Protein AF-A0A815VMD5-F1 (afdb_monomer_lite)

Structure (mmCIF, N/CA/C/O backbone):
data_AF-A0A815VMD5-F1
#
_entry.id   AF-A0A815VMD5-F1
#
loop_
_atom_site.group_PDB
_atom_site.id
_atom_site.type_symbol
_atom_site.label_atom_id
_atom_site.label_alt_id
_atom_site.label_comp_id
_atom_site.label_asym_id
_atom_site.label_entity_id
_atom_site.label_seq_id
_atom_site.pdbx_PDB_ins_code
_atom_site.Cartn_x
_atom_site.Cartn_y
_atom_site.Cartn_z
_atom_site.occupancy
_atom_site.B_iso_or_equiv
_atom_site.auth_seq_id
_atom_site.auth_comp_id
_atom_site.auth_asym_id
_atom_site.auth_atom_id
_atom_site.pdbx_PDB_model_num
ATOM 1 N N . GLY A 1 1 ? 16.493 -7.650 -22.944 1.00 81.31 1 GLY A N 1
ATOM 2 C CA . GLY A 1 1 ? 15.153 -8.276 -23.071 1.00 81.31 1 GLY A CA 1
ATOM 3 C C . GLY A 1 1 ? 14.066 -7.261 -23.419 1.00 81.31 1 GLY A C 1
ATOM 4 O O . GLY A 1 1 ? 14.377 -6.075 -23.511 1.00 81.31 1 GLY A O 1
ATOM 5 N N . LYS A 1 2 ? 12.819 -7.726 -23.622 1.00 88.50 2 LYS A N 1
ATOM 6 C CA . LYS A 1 2 ? 11.635 -6.900 -23.974 1.00 88.50 2 LYS A CA 1
ATOM 7 C C . LYS A 1 2 ? 11.012 -6.146 -22.786 1.00 88.50 2 LYS A C 1
ATOM 9 O O . LYS A 1 2 ? 10.235 -5.228 -23.004 1.00 88.50 2 LYS A O 1
ATOM 14 N N . TYR A 1 3 ? 11.341 -6.541 -21.558 1.00 89.94 3 TYR A N 1
ATOM 15 C CA . TYR A 1 3 ? 10.771 -5.972 -20.338 1.00 89.94 3 TYR A CA 1
ATOM 16 C C . TYR A 1 3 ? 11.668 -4.896 -19.724 1.00 89.94 3 TYR A C 1
ATOM 18 O O . TYR A 1 3 ? 12.888 -4.896 -19.924 1.00 89.94 3 TYR A O 1
ATOM 26 N N . VAL A 1 4 ? 11.031 -4.010 -18.962 1.00 90.81 4 VAL A N 1
ATOM 27 C CA . VAL A 1 4 ? 11.651 -3.046 -18.052 1.00 90.81 4 VAL A CA 1
ATOM 28 C C . VAL A 1 4 ? 11.299 -3.486 -16.635 1.00 90.81 4 VAL A C 1
ATOM 30 O O . VAL A 1 4 ? 10.155 -3.865 -16.386 1.00 90.81 4 VAL A O 1
ATOM 33 N N . VAL A 1 5 ? 12.277 -3.480 -15.732 1.00 91.25 5 VAL A N 1
ATOM 34 C CA . VAL A 1 5 ? 12.096 -3.897 -14.337 1.00 91.25 5 VAL A CA 1
ATOM 35 C C . VAL A 1 5 ? 12.569 -2.766 -13.437 1.00 91.25 5 VAL A C 1
ATOM 37 O O . VAL A 1 5 ? 13.716 -2.336 -13.536 1.00 91.25 5 VAL A O 1
ATOM 40 N N . CYS A 1 6 ? 11.684 -2.297 -12.563 1.00 90.44 6 CYS A N 1
ATOM 41 C CA . CYS A 1 6 ? 12.012 -1.372 -11.485 1.00 90.44 6 CYS A CA 1
ATOM 42 C C . CYS A 1 6 ? 11.939 -2.146 -10.170 1.00 90.44 6 CYS A C 1
ATOM 44 O O . CYS A 1 6 ? 10.927 -2.788 -9.900 1.00 90.44 6 CYS A O 1
ATOM 46 N N . PHE A 1 7 ? 13.005 -2.116 -9.373 1.00 90.44 7 PHE A N 1
ATOM 47 C CA . PHE A 1 7 ? 13.088 -2.868 -8.123 1.00 90.44 7 PHE A CA 1
ATOM 48 C C . PHE A 1 7 ? 13.885 -2.094 -7.072 1.00 90.44 7 PHE A C 1
ATOM 50 O O . PHE A 1 7 ? 14.756 -1.294 -7.417 1.00 90.44 7 PHE A O 1
ATOM 57 N N . ASP A 1 8 ? 13.577 -2.351 -5.802 1.00 87.81 8 ASP A N 1
ATOM 58 C CA . ASP A 1 8 ? 14.364 -1.915 -4.650 1.00 87.81 8 ASP A CA 1
ATOM 59 C C . ASP A 1 8 ? 15.102 -3.130 -4.067 1.00 87.81 8 ASP A C 1
ATOM 61 O O . ASP A 1 8 ? 14.460 -3.999 -3.471 1.00 87.81 8 ASP A O 1
ATOM 65 N N . PRO A 1 9 ? 16.425 -3.256 -4.271 1.00 77.62 9 PRO A N 1
ATOM 66 C CA . PRO A 1 9 ? 17.173 -4.408 -3.783 1.00 77.62 9 PRO A CA 1
ATOM 67 C C . PRO A 1 9 ? 17.652 -4.294 -2.329 1.00 77.62 9 PRO A C 1
ATOM 69 O O . PRO A 1 9 ? 18.329 -5.223 -1.901 1.00 77.62 9 PRO A O 1
ATOM 72 N N . LEU A 1 10 ? 17.304 -3.228 -1.584 1.00 64.56 10 LEU A N 1
ATOM 73 C CA . LEU A 1 10 ? 17.974 -2.744 -0.354 1.00 64.56 10 LEU A CA 1
ATOM 74 C C . LEU A 1 10 ? 19.208 -1.857 -0.641 1.00 64.56 10 LEU A C 1
ATOM 76 O O . LEU A 1 10 ? 20.304 -2.163 -0.194 1.00 64.56 10 LEU A O 1
ATOM 80 N N . ASP A 1 11 ? 19.005 -0.733 -1.343 1.00 44.41 11 ASP A N 1
ATOM 81 C CA . ASP A 1 11 ? 20.016 0.265 -1.769 1.00 44.41 11 ASP A CA 1
ATOM 82 C C . ASP A 1 11 ? 20.841 -0.118 -3.016 1.00 44.41 11 ASP A C 1
ATOM 84 O O . ASP A 1 11 ? 21.976 -0.574 -2.920 1.00 44.41 11 ASP A O 1
ATOM 88 N N . ASN A 1 12 ? 20.263 0.096 -4.209 1.00 38.72 12 ASN A N 1
ATOM 89 C CA . ASN A 1 12 ? 20.889 0.629 -5.443 1.00 38.72 12 ASN A CA 1
ATOM 90 C C . ASN A 1 12 ? 20.016 0.316 -6.672 1.00 38.72 12 ASN A C 1
ATOM 92 O O . ASN A 1 12 ? 19.478 -0.776 -6.805 1.00 38.72 12 ASN A O 1
ATOM 96 N N . PHE A 1 13 ? 19.888 1.264 -7.602 1.00 51.72 13 PHE A N 1
ATOM 97 C CA . PHE A 1 13 ? 19.095 1.099 -8.826 1.00 51.72 13 PHE A CA 1
ATOM 98 C C . PHE A 1 13 ? 20.009 0.825 -10.026 1.00 51.72 13 PHE A C 1
ATOM 100 O O . PHE A 1 13 ? 21.019 1.508 -10.195 1.00 51.72 13 PHE A O 1
ATOM 107 N N . TYR A 1 14 ? 19.653 -0.145 -10.873 1.00 51.62 14 TYR A N 1
ATOM 108 C CA . TYR A 1 14 ? 20.366 -0.428 -12.123 1.00 51.62 14 TYR A CA 1
ATOM 109 C C . TYR A 1 14 ? 19.507 -0.039 -13.330 1.00 51.62 14 TYR A C 1
ATOM 111 O O . TYR A 1 14 ? 18.360 -0.468 -13.448 1.00 51.62 14 TYR A O 1
ATOM 119 N N . ILE A 1 15 ? 20.069 0.773 -14.229 1.00 60.22 15 ILE A N 1
ATOM 120 C CA . ILE A 1 15 ? 19.407 1.258 -15.446 1.00 60.22 15 ILE A CA 1
ATOM 121 C C . ILE A 1 15 ? 20.107 0.661 -16.658 1.00 60.22 15 ILE A C 1
ATOM 123 O O . ILE A 1 15 ? 21.214 1.066 -16.991 1.00 60.22 15 ILE A O 1
ATOM 127 N N . ASP A 1 16 ? 19.428 -0.255 -17.345 1.00 63.16 16 ASP A N 1
ATOM 128 C CA . ASP A 1 16 ? 19.878 -0.838 -18.624 1.00 63.16 16 ASP A CA 1
ATOM 129 C C . ASP A 1 16 ? 18.942 -0.463 -19.791 1.00 63.16 16 ASP A C 1
ATOM 131 O O . ASP A 1 16 ? 18.882 -1.111 -20.836 1.00 63.16 16 ASP A O 1
ATOM 135 N N . LYS A 1 17 ? 18.098 0.557 -19.593 1.00 75.25 17 LYS A N 1
ATOM 136 C CA . LYS A 1 17 ? 17.065 0.965 -20.552 1.00 75.25 17 LYS A CA 1
ATOM 137 C C . LYS A 1 17 ? 17.014 2.485 -20.691 1.00 75.25 17 LYS A C 1
ATOM 139 O O . LYS A 1 17 ? 17.285 3.177 -19.711 1.00 75.25 17 LYS A O 1
ATOM 144 N N . PRO A 1 18 ? 16.639 3.010 -21.876 1.00 80.25 18 PRO A N 1
ATOM 145 C CA . PRO A 1 18 ? 16.370 4.434 -22.039 1.00 80.25 18 PRO A CA 1
ATOM 146 C C . PRO A 1 18 ? 15.363 4.918 -20.998 1.00 80.25 18 PRO A C 1
ATOM 148 O O . PRO A 1 18 ? 14.410 4.204 -20.680 1.00 80.25 18 PRO A O 1
ATOM 151 N N . ILE A 1 19 ? 15.565 6.129 -20.486 1.00 81.62 19 ILE A N 1
ATOM 152 C CA . ILE A 1 19 ? 14.781 6.657 -19.367 1.00 81.62 19 ILE A CA 1
ATOM 153 C C . ILE A 1 19 ? 13.281 6.718 -19.681 1.00 81.62 19 ILE A C 1
ATOM 155 O O . ILE A 1 19 ? 12.469 6.330 -18.847 1.00 81.62 19 ILE A O 1
ATOM 159 N N . ASP A 1 20 ? 12.913 7.052 -20.918 1.00 83.38 20 ASP A N 1
ATOM 160 C CA . ASP A 1 20 ? 11.515 7.112 -21.364 1.00 83.38 20 ASP A CA 1
ATOM 161 C C . ASP A 1 20 ? 10.823 5.742 -21.328 1.00 83.38 20 ASP A C 1
ATOM 163 O O . ASP A 1 20 ? 9.613 5.649 -21.148 1.00 83.38 20 ASP A O 1
ATOM 167 N N . CYS A 1 21 ? 11.585 4.647 -21.443 1.00 86.06 21 CYS A N 1
ATOM 168 C CA . CYS A 1 21 ? 11.041 3.299 -21.281 1.00 86.06 21 CYS A CA 1
ATOM 169 C C . CYS A 1 21 ? 10.737 2.970 -19.810 1.00 86.06 21 CYS A C 1
ATOM 171 O O . CYS A 1 21 ? 9.973 2.044 -19.548 1.00 86.06 21 CYS A O 1
ATOM 173 N N . ILE A 1 22 ? 11.346 3.683 -18.861 1.00 89.69 22 ILE A N 1
ATOM 174 C CA . ILE A 1 22 ? 11.218 3.470 -17.412 1.00 89.69 22 ILE A CA 1
ATOM 175 C C . ILE A 1 22 ? 10.112 4.347 -16.826 1.00 89.69 22 ILE A C 1
ATOM 177 O O . ILE A 1 22 ? 9.374 3.903 -15.950 1.00 89.69 22 ILE A O 1
ATOM 181 N N . LEU A 1 23 ? 9.988 5.584 -17.310 1.00 93.88 23 LEU A N 1
ATOM 182 C CA . LEU A 1 23 ? 9.006 6.561 -16.844 1.00 93.88 23 LEU A CA 1
ATOM 183 C C . LEU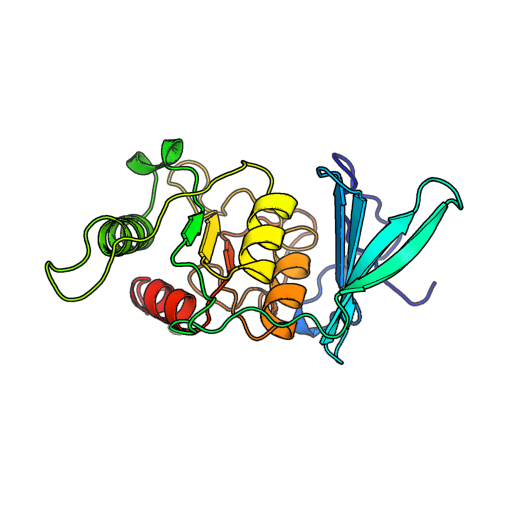 A 1 23 ? 7.611 6.246 -17.403 1.00 93.88 23 LEU A C 1
ATOM 185 O O . LEU A 1 23 ? 7.089 6.956 -18.255 1.00 93.88 23 LEU A O 1
ATOM 189 N N . GLN A 1 24 ? 7.002 5.165 -16.923 1.00 94.94 24 GLN A N 1
ATOM 190 C CA . GLN A 1 24 ? 5.639 4.764 -17.271 1.00 94.94 24 GLN A CA 1
ATOM 191 C C . GLN A 1 24 ? 4.742 4.790 -16.035 1.00 94.94 24 GLN A C 1
ATOM 193 O O . GLN A 1 24 ? 5.190 4.483 -14.928 1.00 94.94 24 GLN A O 1
ATOM 198 N N . SER A 1 25 ? 3.468 5.139 -16.225 1.00 96.81 25 SER A N 1
ATOM 199 C CA . SER A 1 25 ? 2.465 5.006 -15.169 1.00 96.81 25 SER A CA 1
ATOM 200 C C . SER A 1 25 ? 2.290 3.539 -14.749 1.00 96.81 25 SER A C 1
ATOM 202 O O . SER A 1 25 ? 2.547 2.600 -15.513 1.00 96.81 25 SER A O 1
ATOM 204 N N . GLY A 1 26 ? 1.820 3.331 -13.519 1.00 96.25 26 GLY A N 1
ATOM 205 C CA . GLY A 1 26 ? 1.545 1.998 -12.981 1.00 96.25 26 GLY A CA 1
ATOM 206 C C . GLY A 1 26 ? 0.451 1.235 -13.738 1.00 96.25 26 GLY A C 1
ATOM 207 O O . GLY A 1 26 ? 0.408 0.009 -13.660 1.00 96.25 26 GLY A O 1
ATOM 208 N N . GLU A 1 27 ? -0.388 1.919 -14.522 1.00 96.31 27 GLU A N 1
ATOM 209 C CA . GLU A 1 27 ? -1.390 1.299 -15.405 1.00 96.31 27 GLU A CA 1
ATOM 210 C C . GLU A 1 27 ? -0.760 0.397 -16.481 1.00 96.31 27 GLU A C 1
ATOM 212 O O . GLU A 1 27 ? -1.396 -0.549 -16.952 1.00 96.31 27 GLU A O 1
ATOM 217 N N . HIS A 1 28 ? 0.504 0.637 -16.842 1.00 95.81 28 HIS A N 1
ATOM 218 C CA . HIS A 1 28 ? 1.228 -0.159 -17.834 1.00 95.81 28 HIS A CA 1
ATOM 219 C C . HIS A 1 28 ? 1.921 -1.403 -17.251 1.00 95.81 28 HIS A C 1
ATOM 221 O O . HIS A 1 28 ? 2.472 -2.211 -18.011 1.00 95.81 28 HIS A O 1
ATOM 227 N N . LEU A 1 29 ? 1.873 -1.611 -15.927 1.00 95.38 29 LEU A N 1
ATOM 228 C CA . LEU A 1 29 ? 2.469 -2.785 -15.292 1.00 95.38 29 LEU A CA 1
ATOM 229 C C . LEU A 1 29 ? 1.833 -4.092 -15.780 1.00 95.38 29 LEU A C 1
ATOM 231 O O . LEU A 1 29 ? 0.612 -4.282 -15.800 1.00 95.38 29 LEU A O 1
ATOM 235 N N . ARG A 1 30 ? 2.706 -5.043 -16.125 1.00 96.38 30 ARG A N 1
ATOM 236 C CA . ARG A 1 30 ? 2.327 -6.416 -16.497 1.00 96.38 30 ARG A CA 1
ATOM 237 C C . ARG A 1 30 ? 2.405 -7.386 -15.325 1.00 96.38 30 ARG A C 1
ATOM 239 O O . ARG A 1 30 ? 1.622 -8.327 -15.267 1.00 96.38 30 ARG A O 1
ATOM 246 N N . CYS A 1 31 ? 3.344 -7.145 -14.419 1.00 96.88 31 CYS A N 1
ATOM 247 C CA . CYS A 1 31 ? 3.570 -7.926 -13.217 1.00 96.88 31 CYS A CA 1
ATOM 248 C C . CYS A 1 31 ? 4.159 -7.007 -12.146 1.00 96.88 31 CYS A C 1
ATOM 250 O O . CYS A 1 31 ? 4.957 -6.125 -12.463 1.00 96.88 31 CYS A O 1
ATOM 252 N N . SER A 1 32 ? 3.788 -7.240 -10.894 1.00 97.56 32 SER A N 1
ATOM 253 C CA . SER A 1 32 ? 4.388 -6.624 -9.713 1.00 97.56 32 SER A CA 1
ATOM 254 C C . SER A 1 32 ? 4.599 -7.691 -8.649 1.00 97.56 32 SER A C 1
ATOM 256 O O . SER A 1 32 ? 3.910 -8.710 -8.650 1.00 97.56 32 SER A O 1
ATOM 258 N N . GLY A 1 33 ? 5.537 -7.475 -7.739 1.00 96.69 33 GLY A N 1
ATOM 259 C CA . GLY A 1 33 ? 5.746 -8.391 -6.635 1.00 96.69 33 GLY A CA 1
ATOM 260 C C . GLY A 1 33 ? 6.671 -7.847 -5.568 1.00 96.69 33 GLY A C 1
ATOM 261 O O . GLY A 1 33 ? 7.347 -6.839 -5.762 1.00 96.69 33 GLY A O 1
ATOM 262 N N . TYR A 1 34 ? 6.703 -8.547 -4.442 1.00 96.62 34 TYR A N 1
ATOM 263 C CA . TYR A 1 34 ? 7.677 -8.324 -3.383 1.00 96.62 34 TYR A CA 1
ATOM 264 C C . TYR A 1 34 ? 8.065 -9.647 -2.734 1.00 96.62 34 TYR A C 1
ATOM 266 O O . TYR A 1 34 ? 7.260 -10.575 -2.655 1.00 96.62 34 TYR A O 1
ATOM 274 N N . ALA A 1 35 ? 9.291 -9.701 -2.222 1.00 95.94 35 ALA A N 1
ATOM 275 C CA . ALA A 1 35 ? 9.703 -10.716 -1.268 1.00 95.94 35 ALA A CA 1
ATOM 276 C C . ALA A 1 35 ? 9.675 -10.113 0.142 1.00 95.94 35 ALA A C 1
ATOM 278 O O . ALA A 1 35 ? 10.186 -9.015 0.361 1.00 95.94 35 ALA A O 1
ATOM 279 N N . VAL A 1 36 ? 9.077 -10.817 1.099 1.00 93.19 36 VAL A N 1
ATOM 280 C CA . VAL A 1 36 ? 9.105 -10.459 2.519 1.00 93.19 36 VAL A CA 1
ATOM 281 C C . VAL A 1 36 ? 9.922 -11.497 3.278 1.00 93.19 36 VAL A C 1
ATOM 283 O O . VAL A 1 36 ? 9.621 -12.687 3.245 1.00 93.19 36 VAL A O 1
ATOM 286 N N . TYR A 1 37 ? 10.969 -11.040 3.963 1.00 92.38 37 TYR A N 1
ATOM 287 C CA . TYR A 1 37 ? 11.851 -11.869 4.788 1.00 92.38 37 TYR A CA 1
ATOM 288 C C . TYR A 1 37 ? 11.420 -11.765 6.256 1.00 92.38 37 TYR A C 1
ATOM 290 O O . TYR A 1 37 ? 12.049 -11.078 7.058 1.00 92.38 37 TYR A O 1
ATOM 298 N N . GLY A 1 38 ? 10.267 -12.360 6.570 1.00 90.06 38 GLY A N 1
ATOM 299 C CA . GLY A 1 38 ? 9.692 -12.368 7.916 1.00 90.06 38 GLY A CA 1
ATOM 300 C C . GLY A 1 38 ? 10.060 -13.628 8.699 1.00 90.06 38 GLY A C 1
ATOM 301 O O . GLY A 1 38 ? 11.142 -14.185 8.543 1.00 90.06 38 GLY A O 1
ATOM 302 N N . SER A 1 39 ? 9.120 -14.119 9.513 1.00 90.94 39 SER A N 1
ATOM 303 C CA . SER A 1 39 ? 9.231 -15.442 10.151 1.00 90.94 39 SER A CA 1
ATOM 304 C C . SER A 1 39 ? 9.338 -16.583 9.133 1.00 90.94 39 SER A C 1
ATOM 306 O O . SER A 1 39 ? 9.937 -17.613 9.425 1.00 90.94 39 SER A O 1
ATOM 308 N N . ALA A 1 40 ? 8.778 -16.380 7.940 1.00 93.50 40 ALA A N 1
ATOM 309 C CA . ALA A 1 40 ? 9.026 -17.161 6.741 1.00 93.50 40 ALA A CA 1
ATOM 310 C C . ALA A 1 40 ? 9.336 -16.206 5.579 1.00 93.50 40 ALA A C 1
ATOM 312 O O . ALA A 1 40 ? 8.864 -15.063 5.563 1.00 93.50 40 ALA A O 1
ATOM 313 N N . CYS A 1 41 ? 10.117 -16.673 4.604 1.00 96.06 41 CYS A N 1
ATOM 314 C CA . CYS A 1 41 ? 10.317 -15.938 3.362 1.00 96.06 41 CYS A CA 1
ATOM 315 C C . CYS A 1 41 ? 9.126 -16.196 2.436 1.00 96.06 41 CYS A C 1
ATOM 317 O O . CYS A 1 41 ? 8.829 -17.347 2.111 1.00 96.06 41 CYS A O 1
ATOM 319 N N . MET A 1 42 ? 8.438 -15.132 2.026 1.00 96.94 42 MET A N 1
ATOM 320 C CA . MET A 1 42 ? 7.343 -15.221 1.065 1.00 96.94 42 MET A CA 1
ATOM 321 C C . MET A 1 42 ? 7.599 -14.331 -0.140 1.00 96.94 42 MET A C 1
ATOM 323 O O . MET A 1 42 ? 8.060 -13.204 0.010 1.00 96.94 42 MET A O 1
ATOM 327 N N . LEU A 1 43 ? 7.240 -14.825 -1.318 1.00 97.94 43 LEU A N 1
ATOM 328 C CA . LEU A 1 43 ? 7.164 -14.076 -2.562 1.00 97.94 43 LEU A CA 1
ATOM 329 C C . LEU A 1 43 ? 5.688 -13.851 -2.890 1.00 97.94 43 LEU A C 1
ATOM 331 O O . LEU A 1 43 ? 4.928 -14.807 -3.000 1.00 97.94 43 LEU A O 1
ATOM 335 N N . VAL A 1 44 ? 5.277 -12.599 -3.059 1.00 98.12 44 VAL A N 1
ATOM 336 C CA . VAL A 1 44 ? 3.943 -12.248 -3.560 1.00 98.12 44 VAL A CA 1
ATOM 337 C C . VAL A 1 44 ? 4.091 -11.709 -4.971 1.00 98.12 44 VAL A C 1
ATOM 339 O O . VAL A 1 44 ? 4.903 -10.815 -5.202 1.00 98.12 44 VAL A O 1
ATOM 342 N N . LEU A 1 45 ? 3.308 -12.244 -5.906 1.00 98.06 45 LEU A N 1
ATOM 343 C CA . LEU A 1 45 ? 3.270 -11.822 -7.304 1.00 98.06 45 LEU A CA 1
ATOM 344 C C . LEU A 1 45 ? 1.839 -11.473 -7.694 1.00 98.06 45 LEU A C 1
ATOM 346 O O . LEU A 1 45 ? 0.921 -12.238 -7.416 1.00 98.06 45 LEU A O 1
ATOM 350 N N . ALA A 1 46 ? 1.659 -10.350 -8.379 1.00 98.12 46 ALA A N 1
ATOM 351 C CA . ALA A 1 46 ? 0.388 -9.939 -8.951 1.00 98.12 46 ALA A CA 1
ATOM 352 C C . ALA A 1 46 ? 0.531 -9.643 -10.442 1.00 98.12 46 ALA A C 1
ATOM 354 O O . ALA A 1 46 ? 1.469 -8.969 -10.873 1.00 98.12 46 ALA A O 1
ATOM 355 N N . THR A 1 47 ? -0.440 -10.105 -11.219 1.00 97.56 47 THR A N 1
ATOM 356 C CA . THR A 1 47 ? -0.588 -9.799 -12.645 1.00 97.56 47 THR A CA 1
ATOM 357 C C . THR A 1 47 ? -1.962 -9.179 -12.890 1.00 97.56 47 THR A C 1
ATOM 359 O O . THR A 1 47 ? -2.676 -8.801 -11.957 1.00 97.56 47 THR A O 1
ATOM 362 N N . GLN A 1 48 ? -2.369 -9.069 -14.156 1.00 92.94 48 GLN A N 1
ATOM 363 C CA . GLN A 1 48 ? -3.716 -8.611 -14.478 1.00 92.94 48 GLN A CA 1
ATOM 364 C C . GLN A 1 48 ? -4.813 -9.545 -13.946 1.00 92.94 48 GLN A C 1
ATOM 366 O O . GLN A 1 48 ? -5.900 -9.041 -13.669 1.00 92.94 48 GLN A O 1
ATOM 371 N N . GLU A 1 49 ? -4.505 -10.834 -13.765 1.00 93.62 49 GLU A N 1
ATOM 372 C CA . GLU A 1 49 ? -5.435 -11.899 -13.359 1.00 93.62 49 GLU A CA 1
ATOM 373 C C . GLU A 1 49 ? -5.613 -12.024 -11.837 1.00 93.62 49 GLU A C 1
ATOM 375 O O . GLU A 1 49 ? -6.508 -12.731 -11.388 1.00 93.62 49 GLU A O 1
ATOM 380 N N . GLY A 1 50 ? -4.792 -11.335 -11.037 1.00 94.06 50 GLY A N 1
ATOM 381 C CA . GLY A 1 50 ? -4.851 -11.386 -9.575 1.00 94.06 50 GLY A CA 1
ATOM 382 C C . GLY A 1 50 ? -3.485 -11.597 -8.927 1.00 94.06 50 GLY A C 1
ATOM 383 O O . GLY A 1 50 ? -2.449 -11.532 -9.596 1.00 94.06 50 GLY A O 1
ATOM 384 N N . GLY A 1 51 ? -3.492 -11.809 -7.609 1.00 96.38 51 GLY A N 1
ATOM 385 C CA . GLY A 1 51 ? -2.299 -11.991 -6.780 1.00 96.38 51 GLY A CA 1
ATOM 386 C C . GLY A 1 51 ? -2.163 -13.405 -6.216 1.00 96.38 51 GLY A C 1
ATOM 387 O O . GLY A 1 51 ? -3.155 -14.039 -5.876 1.00 96.38 51 GLY A O 1
ATOM 388 N N . ASN A 1 52 ? -0.932 -13.894 -6.081 1.00 98.19 52 ASN A N 1
ATOM 389 C CA . ASN A 1 52 ? -0.612 -15.172 -5.447 1.00 98.19 52 ASN A CA 1
ATOM 390 C C . ASN A 1 52 ? 0.592 -15.023 -4.513 1.00 98.19 52 ASN A C 1
ATOM 392 O O . ASN A 1 52 ? 1.532 -14.282 -4.812 1.00 98.19 52 ASN A O 1
ATOM 396 N N . GLY A 1 53 ? 0.561 -15.753 -3.401 1.00 97.88 53 GLY A N 1
ATOM 397 C CA . GLY A 1 53 ? 1.628 -15.816 -2.412 1.00 97.88 53 GLY A CA 1
ATOM 398 C C . GLY A 1 53 ? 2.281 -17.191 -2.391 1.00 97.88 53 GLY A C 1
ATOM 399 O O . GLY A 1 53 ? 1.607 -18.224 -2.352 1.00 97.88 53 GLY A O 1
ATOM 400 N N . PHE A 1 54 ? 3.606 -17.186 -2.392 1.00 98.44 54 PHE A N 1
ATOM 401 C CA . PHE A 1 54 ? 4.439 -18.372 -2.378 1.00 98.44 54 PHE A CA 1
ATOM 402 C C . PHE A 1 54 ? 5.358 -18.321 -1.164 1.00 98.44 54 PHE A C 1
ATOM 404 O O . PHE A 1 54 ? 5.973 -17.289 -0.904 1.00 98.44 54 PHE A O 1
ATOM 411 N N . THR A 1 55 ? 5.487 -19.417 -0.430 1.00 98.19 55 THR A N 1
ATOM 412 C CA . THR A 1 55 ? 6.408 -19.521 0.708 1.00 98.19 55 THR A CA 1
ATOM 413 C C . THR A 1 55 ? 7.636 -20.312 0.286 1.00 98.19 55 THR A C 1
ATOM 415 O O . THR A 1 55 ? 7.506 -21.362 -0.338 1.00 98.19 55 THR A O 1
ATOM 418 N N . LEU A 1 56 ? 8.825 -19.808 0.612 1.00 98.31 56 LEU A N 1
ATOM 419 C CA . LEU A 1 56 ? 10.075 -20.520 0.372 1.00 98.31 56 LEU A CA 1
ATOM 420 C C . LEU A 1 56 ? 10.158 -21.742 1.291 1.00 98.31 56 LEU A C 1
ATOM 422 O O . LEU A 1 56 ? 10.148 -21.591 2.515 1.00 98.31 56 LEU A O 1
ATOM 426 N N . ASP A 1 57 ? 10.303 -22.925 0.703 1.00 97.69 57 ASP A N 1
ATOM 427 C CA . ASP A 1 57 ? 10.784 -24.109 1.403 1.00 97.69 57 ASP A CA 1
ATOM 428 C C . ASP A 1 57 ? 12.322 -24.136 1.317 1.00 97.69 57 ASP A C 1
ATOM 430 O O . ASP A 1 57 ? 12.883 -24.399 0.245 1.00 97.69 57 ASP A O 1
ATOM 434 N N . PRO A 1 58 ? 13.041 -23.856 2.420 1.00 95.69 58 PRO A N 1
ATOM 435 C CA . PRO A 1 58 ? 14.497 -23.786 2.399 1.00 95.69 58 PRO A CA 1
ATOM 436 C C . PRO A 1 58 ? 15.163 -25.158 2.233 1.00 95.69 58 PRO A C 1
ATOM 438 O O . PRO A 1 58 ? 16.351 -25.205 1.930 1.00 95.69 58 PRO A O 1
ATOM 441 N N . SER A 1 59 ? 14.439 -26.266 2.437 1.00 97.19 59 SER A N 1
ATOM 442 C CA . SER A 1 59 ? 15.002 -27.615 2.310 1.00 97.19 59 SER A CA 1
ATOM 443 C C . SER A 1 59 ? 15.243 -28.016 0.853 1.00 97.19 59 SER A C 1
ATOM 445 O O . SER A 1 59 ? 16.182 -28.759 0.571 1.00 97.19 59 SER A O 1
ATOM 447 N N . ILE A 1 60 ? 14.431 -27.483 -0.064 1.00 97.00 60 ILE A N 1
ATOM 448 C CA . ILE A 1 60 ? 14.517 -27.737 -1.510 1.00 97.00 60 ILE A CA 1
ATOM 449 C C . ILE A 1 60 ? 14.870 -26.482 -2.319 1.00 97.00 60 ILE A C 1
ATOM 451 O O . ILE A 1 60 ? 15.249 -26.593 -3.480 1.00 97.00 60 ILE A O 1
ATOM 455 N N . GLY A 1 61 ? 14.794 -25.293 -1.710 1.00 96.31 61 GLY A N 1
ATOM 456 C CA . GLY A 1 61 ? 15.124 -24.024 -2.362 1.00 96.31 61 GLY A CA 1
ATOM 457 C C . GLY A 1 61 ? 14.044 -23.524 -3.324 1.00 96.31 61 GLY A C 1
ATOM 458 O O . GLY A 1 61 ? 14.359 -22.777 -4.248 1.00 96.31 61 GLY A O 1
ATOM 459 N N . GLU A 1 62 ? 12.784 -23.918 -3.118 1.00 97.81 62 GLU A N 1
ATOM 460 C CA . GLU A 1 62 ? 11.670 -23.591 -4.013 1.00 97.81 62 GLU A CA 1
ATOM 461 C C . GLU A 1 62 ? 10.584 -22.759 -3.324 1.00 97.81 62 GLU A C 1
ATOM 463 O O . GLU A 1 62 ? 10.272 -22.939 -2.147 1.00 97.81 62 GLU A O 1
ATOM 468 N N . PHE A 1 63 ? 9.974 -21.848 -4.084 1.00 98.25 63 PHE A N 1
ATOM 469 C CA . PHE A 1 63 ? 8.790 -21.106 -3.662 1.00 98.25 63 PHE A CA 1
ATOM 470 C C . PHE A 1 63 ? 7.528 -21.917 -3.973 1.00 98.25 63 PHE A C 1
ATOM 472 O O . PHE A 1 63 ? 7.140 -22.065 -5.131 1.00 98.25 63 PHE A O 1
ATOM 479 N N . ILE A 1 64 ? 6.866 -22.408 -2.928 1.00 98.25 64 ILE A N 1
ATOM 480 C CA . ILE A 1 64 ? 5.650 -23.220 -3.023 1.00 98.25 64 ILE A CA 1
ATOM 481 C C . ILE A 1 64 ? 4.423 -22.320 -2.936 1.00 98.25 64 ILE A C 1
ATOM 483 O O . ILE A 1 64 ? 4.354 -21.457 -2.063 1.00 98.25 64 ILE A O 1
ATOM 487 N N . LEU A 1 65 ? 3.438 -22.519 -3.815 1.00 98.12 65 LEU A N 1
ATOM 488 C CA . LEU A 1 65 ? 2.167 -21.793 -3.768 1.00 98.12 65 LEU A CA 1
ATOM 489 C C . LEU A 1 65 ? 1.415 -22.136 -2.474 1.00 98.12 65 LEU A C 1
ATOM 491 O O . LEU A 1 65 ? 0.915 -23.248 -2.320 1.00 98.12 65 LEU A O 1
ATOM 495 N N . THR A 1 66 ? 1.319 -21.174 -1.559 1.00 97.50 66 THR A N 1
ATOM 496 C CA . THR A 1 66 ? 0.678 -21.348 -0.243 1.00 97.50 66 THR A CA 1
ATOM 497 C C . THR A 1 66 ? -0.542 -20.453 -0.053 1.00 97.50 66 THR A C 1
ATOM 499 O O . THR A 1 66 ? -1.406 -20.768 0.762 1.00 97.50 66 THR A O 1
ATOM 502 N N . ALA A 1 67 ? -0.650 -19.368 -0.824 1.00 96.25 67 ALA A N 1
ATOM 503 C CA . ALA A 1 67 ? -1.778 -18.444 -0.804 1.00 96.25 67 ALA A CA 1
ATOM 504 C C . ALA A 1 67 ? -2.265 -18.165 -2.240 1.00 96.25 67 ALA A C 1
ATOM 506 O O . ALA A 1 67 ? -1.855 -17.169 -2.845 1.00 96.25 67 ALA A O 1
ATOM 507 N N . PRO A 1 68 ? -3.096 -19.047 -2.824 1.00 97.19 68 PRO A N 1
ATOM 508 C CA . PRO A 1 68 ? -3.667 -18.825 -4.149 1.00 97.19 68 PRO A CA 1
ATOM 509 C C . PRO A 1 68 ? -4.742 -17.732 -4.125 1.00 97.19 68 PRO A C 1
ATOM 511 O O . PRO A 1 68 ? -5.500 -17.646 -3.161 1.00 97.19 68 PRO A O 1
ATOM 514 N N . ASN A 1 69 ? -4.844 -16.953 -5.208 1.00 96.25 69 ASN A N 1
ATOM 515 C CA . ASN A 1 69 ? -5.891 -15.942 -5.426 1.00 96.25 69 ASN A CA 1
ATOM 516 C C . ASN A 1 69 ? -6.077 -15.005 -4.222 1.00 96.25 69 ASN A C 1
ATOM 518 O O . ASN A 1 69 ? -7.162 -14.891 -3.655 1.00 96.25 69 ASN A O 1
ATOM 522 N N . MET A 1 70 ? -4.985 -14.375 -3.796 1.00 96.50 70 MET A N 1
ATOM 523 C CA . MET A 1 70 ? -4.984 -13.467 -2.658 1.00 96.50 70 MET A CA 1
ATOM 524 C C . MET A 1 70 ? -5.937 -12.295 -2.898 1.00 96.50 70 MET A C 1
ATOM 526 O O . MET A 1 70 ? -5.716 -11.474 -3.790 1.00 96.50 70 MET A O 1
ATOM 530 N N . GLU A 1 71 ? -6.945 -12.185 -2.039 1.00 96.19 71 GLU A N 1
ATOM 531 C CA . GLU A 1 71 ? -7.841 -11.038 -1.950 1.00 96.19 71 GLU A CA 1
ATOM 532 C C . GLU A 1 71 ? -7.675 -10.368 -0.590 1.00 96.19 71 GLU A C 1
ATOM 534 O O . GLU A 1 71 ? -7.533 -11.029 0.443 1.00 96.19 71 GLU A O 1
ATOM 539 N N . MET A 1 72 ? -7.702 -9.040 -0.588 1.00 96.12 72 MET A N 1
ATOM 540 C CA . MET A 1 72 ? -7.715 -8.277 0.645 1.00 96.12 72 MET A CA 1
ATOM 541 C C . MET A 1 72 ? -9.123 -8.348 1.253 1.00 96.12 72 MET A C 1
ATOM 543 O O . MET A 1 72 ? -10.103 -8.197 0.517 1.00 96.12 72 MET A O 1
ATOM 547 N N . PRO A 1 73 ? -9.262 -8.521 2.582 1.00 96.44 73 PRO A N 1
ATOM 548 C CA . PRO A 1 73 ? -10.560 -8.398 3.240 1.00 96.44 73 PRO A CA 1
ATOM 549 C C . PRO A 1 73 ? -11.245 -7.071 2.888 1.00 96.44 73 PRO A C 1
ATOM 551 O O . PRO A 1 73 ? -10.570 -6.053 2.711 1.00 96.44 73 PRO A O 1
ATOM 554 N N . LYS A 1 74 ? -12.580 -7.048 2.814 1.00 95.31 74 LYS A N 1
ATOM 555 C CA . LYS A 1 74 ? -13.334 -5.809 2.576 1.00 95.31 74 LYS A CA 1
ATOM 556 C C . LYS A 1 74 ? -13.676 -5.136 3.894 1.00 95.31 74 LYS A C 1
ATOM 558 O O . LYS A 1 74 ? -13.828 -5.788 4.929 1.00 95.31 74 LYS A O 1
ATOM 563 N N . PHE A 1 75 ? -13.798 -3.811 3.878 1.00 93.31 75 PHE A N 1
ATOM 564 C CA . PHE A 1 75 ? -14.118 -3.076 5.093 1.00 93.31 75 PHE A CA 1
ATOM 565 C C . PHE A 1 75 ? -15.474 -3.525 5.659 1.00 93.31 75 PHE A C 1
ATOM 567 O O . PHE A 1 75 ? -16.497 -3.458 4.985 1.00 93.31 75 PHE A O 1
ATOM 574 N N . GLY A 1 76 ? -15.478 -3.968 6.919 1.00 89.25 76 GLY A N 1
ATOM 575 C CA . GLY A 1 76 ? -16.679 -4.462 7.598 1.00 89.25 76 GLY A CA 1
ATOM 576 C C . GLY A 1 76 ? -16.883 -5.978 7.534 1.00 89.25 76 GLY A C 1
ATOM 577 O O . GLY A 1 76 ? -17.749 -6.480 8.253 1.00 89.25 76 GLY A O 1
ATOM 578 N N . ASP A 1 77 ? -16.074 -6.717 6.767 1.00 92.50 77 ASP A N 1
ATOM 579 C CA . ASP A 1 77 ? -16.101 -8.181 6.803 1.00 92.50 77 ASP A CA 1
ATOM 580 C C . ASP A 1 77 ? -15.757 -8.705 8.205 1.00 92.50 77 ASP A C 1
ATOM 582 O O . ASP A 1 77 ? -14.981 -8.110 8.955 1.00 92.50 77 ASP A O 1
ATOM 586 N N . LYS A 1 78 ? -16.278 -9.886 8.554 1.00 89.94 78 LYS A N 1
ATOM 587 C CA . LYS A 1 78 ? -16.055 -10.508 9.873 1.00 89.94 78 LYS A CA 1
ATOM 588 C C . LYS A 1 78 ? -14.568 -10.679 10.221 1.00 89.94 78 LYS A C 1
ATOM 590 O O . LYS A 1 78 ? -14.205 -10.605 11.392 1.00 89.94 78 LYS A O 1
ATOM 595 N N . ASN A 1 79 ? -13.730 -10.909 9.210 1.00 88.38 79 ASN A N 1
ATOM 596 C CA . ASN A 1 79 ? -12.295 -11.153 9.365 1.00 88.38 79 ASN A CA 1
ATOM 597 C C . ASN A 1 79 ? -11.439 -9.906 9.062 1.00 88.38 79 ASN A C 1
ATOM 599 O O . ASN A 1 79 ? -10.217 -9.966 9.186 1.00 88.38 79 ASN A O 1
ATOM 603 N N . ALA A 1 80 ? -12.063 -8.790 8.672 1.00 95.19 80 ALA A N 1
ATOM 604 C CA . ALA A 1 80 ? -11.383 -7.546 8.340 1.00 95.19 80 ALA A CA 1
ATOM 605 C C . ALA A 1 80 ? -10.940 -6.813 9.611 1.00 95.19 80 ALA A C 1
ATOM 607 O O . ALA A 1 80 ? -11.748 -6.442 10.468 1.00 95.19 80 ALA A O 1
ATOM 608 N N . GLN A 1 81 ? -9.635 -6.581 9.743 1.00 96.75 81 GLN A N 1
ATOM 609 C CA . GLN A 1 81 ? -9.082 -5.861 10.880 1.00 96.75 81 GLN A CA 1
ATOM 610 C C . GLN A 1 81 ? -9.172 -4.349 10.671 1.00 96.75 81 GLN A C 1
ATOM 612 O O . GLN A 1 81 ? -8.884 -3.811 9.601 1.00 96.75 81 GLN A O 1
ATOM 617 N N . LYS A 1 82 ? -9.537 -3.631 11.731 1.00 95.88 82 LYS A N 1
ATOM 618 C CA . LYS A 1 82 ? -9.514 -2.166 11.768 1.00 95.88 82 LYS A CA 1
ATOM 619 C C . LYS A 1 82 ? -8.127 -1.700 12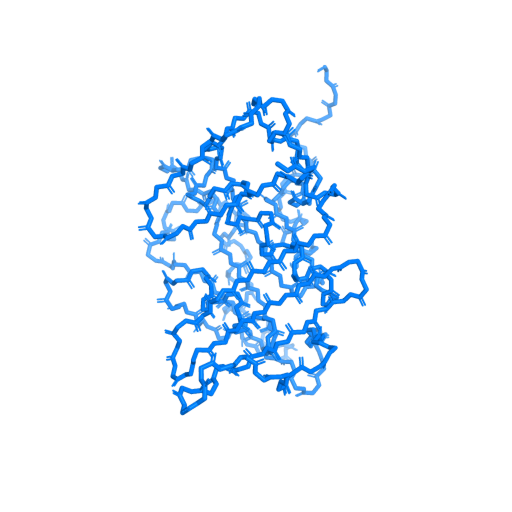.204 1.00 95.88 82 LYS A C 1
ATOM 621 O O . LYS A 1 82 ? -7.893 -1.478 13.390 1.00 95.88 82 LYS A O 1
ATOM 626 N N . ILE A 1 83 ? -7.195 -1.618 11.255 1.00 97.94 83 ILE A N 1
ATOM 627 C CA . ILE A 1 83 ? -5.807 -1.194 11.488 1.00 97.94 83 ILE A CA 1
ATOM 628 C C . ILE A 1 83 ? -5.496 0.040 10.649 1.00 97.94 83 ILE A C 1
ATOM 630 O O . ILE A 1 83 ? -5.815 0.073 9.461 1.00 97.94 83 ILE A O 1
ATOM 634 N N . TYR A 1 84 ? -4.824 1.021 11.248 1.00 97.94 84 TYR A N 1
ATOM 635 C CA . TYR A 1 84 ? -4.068 2.019 10.496 1.00 97.94 84 TYR A CA 1
ATOM 636 C C . TYR A 1 84 ? -2.572 1.858 10.782 1.00 97.94 84 TYR A C 1
ATOM 638 O O . TYR A 1 84 ? -2.170 1.443 11.868 1.00 97.94 84 TYR A O 1
ATOM 646 N N . SER A 1 85 ? -1.747 2.158 9.787 1.00 98.69 85 SER A N 1
ATOM 647 C CA . SER A 1 85 ? -0.298 1.999 9.846 1.00 98.69 85 SER A CA 1
ATOM 648 C C . SER A 1 85 ? 0.376 3.271 9.382 1.00 98.69 85 SER A C 1
ATOM 650 O O . SER A 1 85 ? 0.404 3.555 8.187 1.00 98.69 85 SER A O 1
ATOM 652 N N . ILE A 1 86 ? 0.912 4.031 10.333 1.00 98.56 86 ILE A N 1
ATOM 653 C CA . ILE A 1 86 ? 1.598 5.300 10.090 1.00 98.56 86 ILE A CA 1
ATOM 654 C C . ILE A 1 86 ? 2.626 5.562 11.193 1.00 98.56 86 ILE A C 1
ATOM 656 O O . ILE A 1 86 ? 2.426 5.190 12.351 1.00 98.56 86 ILE A O 1
ATOM 660 N N . ASN A 1 87 ? 3.717 6.247 10.852 1.00 98.12 87 ASN A N 1
ATOM 661 C CA . ASN A 1 87 ? 4.689 6.704 11.838 1.00 98.12 87 ASN A CA 1
ATOM 662 C C . ASN A 1 87 ? 4.193 7.965 12.565 1.00 98.12 87 ASN A C 1
ATOM 664 O O . ASN A 1 87 ? 4.406 9.083 12.088 1.00 98.12 87 ASN A O 1
ATOM 668 N N . GLU A 1 88 ? 3.585 7.794 13.740 1.00 97.75 88 GLU A N 1
ATOM 669 C CA . GLU A 1 88 ? 3.096 8.907 14.573 1.00 97.75 88 GLU A CA 1
ATOM 670 C C . GLU A 1 88 ? 4.204 9.826 15.113 1.00 97.75 88 GLU A C 1
ATOM 672 O O . GLU A 1 88 ? 3.928 10.953 15.517 1.00 97.75 88 GLU A O 1
ATOM 677 N N . GLY A 1 89 ? 5.479 9.428 15.025 1.00 97.56 89 GLY A N 1
ATOM 678 C CA . GLY A 1 89 ? 6.608 10.316 15.316 1.00 97.56 89 GLY A CA 1
ATOM 679 C C . GLY A 1 89 ? 6.662 11.554 14.409 1.00 97.56 89 GLY A C 1
ATOM 680 O O . GLY A 1 89 ? 7.266 12.563 14.774 1.00 97.56 89 GLY A O 1
ATOM 681 N N . TYR A 1 90 ? 5.990 11.516 13.252 1.00 97.56 90 TYR A N 1
ATOM 682 C CA . TYR A 1 90 ? 5.848 12.663 12.354 1.00 97.56 90 TYR A CA 1
ATOM 683 C C . TYR A 1 90 ? 4.577 13.493 12.580 1.00 97.56 90 TYR A C 1
ATOM 685 O O . TYR A 1 90 ? 4.356 14.433 11.818 1.00 97.56 90 TYR A O 1
ATOM 693 N N . ALA A 1 91 ? 3.782 13.225 13.625 1.00 97.50 91 ALA A N 1
ATOM 694 C CA . ALA A 1 91 ? 2.474 13.856 13.835 1.00 97.50 91 ALA A CA 1
ATOM 695 C C . ALA A 1 91 ? 2.490 15.391 13.754 1.00 97.50 91 ALA A C 1
ATOM 697 O O . ALA A 1 91 ? 1.663 15.993 13.074 1.00 97.50 91 ALA A O 1
ATOM 698 N N . LYS A 1 92 ? 3.495 16.046 14.355 1.00 97.38 92 LYS A N 1
ATOM 699 C CA . LYS A 1 92 ? 3.652 17.518 14.305 1.00 97.38 92 LYS A CA 1
ATOM 700 C C . LYS A 1 92 ? 3.864 18.093 12.892 1.00 97.38 92 LYS A C 1
ATOM 702 O O . LYS A 1 92 ? 3.713 19.302 12.679 1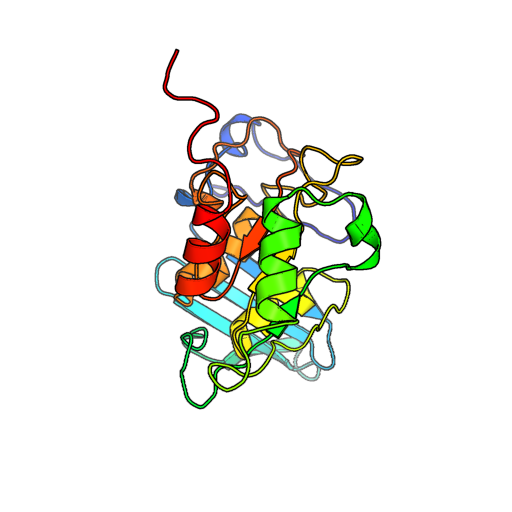.00 97.38 92 LYS A O 1
ATOM 707 N N . TYR A 1 93 ? 4.257 17.253 11.940 1.00 97.00 93 TYR A N 1
ATOM 708 C CA . TYR A 1 93 ? 4.615 17.639 10.577 1.00 97.00 93 TYR A CA 1
ATOM 709 C C . TYR A 1 93 ? 3.599 17.217 9.528 1.00 97.00 93 TYR A C 1
ATOM 711 O O . TYR A 1 93 ? 3.799 17.551 8.359 1.00 97.00 93 TYR A O 1
ATOM 719 N N . TRP A 1 94 ? 2.560 16.484 9.908 1.00 96.81 94 TRP A N 1
ATOM 720 C CA . TRP A 1 94 ? 1.513 16.102 8.979 1.00 96.81 94 TRP A CA 1
ATOM 721 C C . TRP A 1 94 ? 0.729 17.314 8.484 1.00 96.81 94 TRP A C 1
ATOM 723 O O . TRP A 1 94 ? 0.700 18.385 9.104 1.00 96.81 94 TRP A O 1
ATOM 733 N N . ASP A 1 95 ? 0.103 17.127 7.328 1.00 94.06 95 ASP A N 1
ATOM 734 C CA . ASP A 1 95 ? -0.936 18.025 6.862 1.00 94.06 95 ASP A CA 1
ATOM 735 C C . ASP A 1 95 ? -2.227 17.844 7.681 1.00 94.06 95 ASP A C 1
ATOM 737 O O . ASP A 1 95 ? -2.368 16.955 8.533 1.00 94.06 95 ASP A O 1
ATOM 741 N N . LYS A 1 96 ? -3.175 18.749 7.438 1.00 94.56 96 LYS A N 1
ATOM 742 C CA . LYS A 1 96 ? -4.461 18.755 8.131 1.00 94.56 96 LYS A CA 1
ATOM 743 C C . LYS A 1 96 ? -5.267 17.486 7.830 1.00 94.56 96 LYS A C 1
ATOM 745 O O . LYS A 1 96 ? -5.773 16.881 8.766 1.00 94.56 96 LYS A O 1
ATOM 750 N N . ALA A 1 97 ? -5.319 17.065 6.565 1.00 94.25 97 ALA A N 1
ATOM 751 C CA . ALA A 1 97 ? -6.089 15.901 6.128 1.00 94.25 97 ALA A CA 1
ATOM 752 C C . ALA A 1 97 ? -5.617 14.610 6.817 1.00 94.25 97 ALA A C 1
ATOM 754 O O . ALA A 1 97 ? -6.413 13.898 7.413 1.00 94.25 97 ALA A O 1
ATOM 755 N N . THR A 1 98 ? -4.310 14.347 6.840 1.00 95.94 98 THR A N 1
ATOM 756 C CA . THR A 1 98 ? -3.728 13.202 7.556 1.00 95.94 98 THR A CA 1
ATOM 757 C C . THR A 1 98 ? -4.051 13.266 9.047 1.00 95.94 98 THR A C 1
ATOM 759 O O . THR A 1 98 ? -4.438 12.261 9.641 1.00 95.94 98 THR A O 1
ATOM 762 N N . THR A 1 99 ? -3.900 14.445 9.659 1.00 96.62 99 THR A N 1
ATOM 763 C CA . THR A 1 99 ? -4.153 14.634 11.095 1.00 96.62 99 THR A CA 1
ATOM 764 C C . THR A 1 99 ? -5.613 14.343 11.443 1.00 96.62 99 THR A C 1
ATOM 766 O O . THR A 1 99 ? -5.887 13.604 12.387 1.00 96.62 99 THR A O 1
ATOM 769 N N . GLU A 1 100 ? -6.554 14.881 10.665 1.00 95.38 100 GLU A N 1
ATOM 770 C CA . GLU A 1 100 ? -7.993 14.668 10.848 1.00 95.38 100 GLU A CA 1
ATOM 771 C C . GLU A 1 100 ? -8.389 13.214 10.579 1.00 95.38 100 GLU A C 1
ATOM 773 O O . GLU A 1 100 ? -9.166 12.635 11.345 1.00 95.38 100 GLU A O 1
ATOM 778 N N . TYR A 1 101 ? -7.807 12.588 9.553 1.00 95.94 101 TYR A N 1
ATOM 779 C CA . TYR A 1 101 ? -8.030 11.182 9.251 1.00 95.94 101 TYR A CA 1
ATOM 780 C C . TYR A 1 101 ? -7.610 10.303 10.425 1.00 95.94 101 TYR A C 1
ATOM 782 O O . TYR A 1 101 ? -8.445 9.575 10.960 1.00 95.94 101 TYR A O 1
ATOM 790 N N . VAL A 1 102 ? -6.353 10.403 10.871 1.00 96.69 102 VAL A N 1
ATOM 791 C CA . VAL A 1 102 ? -5.830 9.604 11.991 1.00 96.69 102 VAL A CA 1
ATOM 792 C C . VAL A 1 102 ? -6.661 9.850 13.248 1.00 96.69 102 VAL A C 1
ATOM 794 O O . VAL A 1 102 ? -7.107 8.891 13.875 1.00 96.69 102 VAL A O 1
ATOM 797 N N . HIS A 1 103 ? -6.980 11.110 13.561 1.00 95.62 103 HIS A N 1
ATOM 798 C CA . HIS A 1 103 ? -7.835 11.443 14.700 1.00 95.62 103 HIS A CA 1
ATOM 799 C C . HIS A 1 103 ? -9.200 10.742 14.624 1.00 95.62 103 HIS A C 1
ATOM 801 O O . HIS A 1 103 ? -9.646 10.168 15.615 1.00 95.62 103 HIS A O 1
ATOM 807 N N . SER A 1 104 ? -9.845 10.720 13.451 1.00 94.06 104 SER A N 1
ATOM 808 C CA . SER A 1 104 ? -11.136 10.039 13.263 1.00 94.06 104 SER A CA 1
ATOM 809 C C . SER A 1 104 ? -11.072 8.521 13.481 1.00 94.06 104 SER A C 1
ATOM 811 O O . SER A 1 104 ? -12.078 7.908 13.838 1.00 94.06 104 SER A O 1
ATOM 813 N N . LYS A 1 105 ? -9.900 7.901 13.280 1.00 95.12 105 LYS A N 1
ATOM 814 C CA . LYS A 1 105 ? -9.684 6.461 13.499 1.00 95.12 105 LYS A CA 1
ATOM 815 C C . LYS A 1 105 ? -9.327 6.135 14.941 1.00 95.12 105 LYS A C 1
ATOM 817 O O . LYS A 1 105 ? -9.719 5.073 15.427 1.00 95.12 105 LYS A O 1
ATOM 822 N N . THR A 1 106 ? -8.626 7.035 15.622 1.00 94.62 106 THR A N 1
ATOM 823 C CA . THR A 1 106 ? -8.224 6.874 17.026 1.00 94.62 106 THR A CA 1
ATOM 824 C C . THR A 1 106 ? -9.353 7.229 17.991 1.00 94.62 106 THR A C 1
ATOM 826 O O . THR A 1 106 ? -9.537 6.551 19.000 1.00 94.62 106 THR A O 1
ATOM 829 N N . PHE A 1 107 ? -10.149 8.246 17.659 1.00 94.25 107 PHE A N 1
ATOM 830 C CA . PHE A 1 107 ? -11.249 8.756 18.478 1.00 94.25 107 PHE A CA 1
ATOM 831 C C . PHE A 1 107 ? -12.569 8.748 17.692 1.00 94.25 107 PHE A C 1
ATOM 833 O O . PHE A 1 107 ? -13.123 9.814 17.409 1.00 94.25 107 PHE A O 1
ATOM 840 N N . PRO A 1 108 ? -13.083 7.567 17.296 1.00 91.44 108 PRO A N 1
ATOM 841 C CA . PRO A 1 108 ? -14.383 7.493 16.646 1.00 91.44 108 PRO A CA 1
ATOM 842 C C . PRO A 1 108 ? -15.498 7.932 17.602 1.00 91.44 108 PRO A C 1
ATOM 844 O O . PRO A 1 108 ? -15.354 7.889 18.827 1.00 91.44 108 PRO A O 1
ATOM 847 N N . GLU A 1 109 ? -16.644 8.312 17.038 1.00 87.50 109 GLU A N 1
ATOM 848 C CA . GLU A 1 109 ? -17.819 8.670 17.830 1.00 87.50 109 GLU A CA 1
ATOM 849 C C . GLU A 1 109 ? -18.243 7.521 18.759 1.00 87.50 109 GLU A C 1
ATOM 851 O O . GLU A 1 109 ? -18.402 6.366 18.341 1.00 87.50 109 GLU A O 1
ATOM 856 N N . VAL A 1 110 ? -18.449 7.859 20.036 1.00 80.25 110 VAL A N 1
ATOM 857 C CA . VAL A 1 110 ? -18.789 6.901 21.092 1.00 80.25 110 VAL A CA 1
ATOM 858 C C . VAL A 1 110 ? -20.047 6.120 20.709 1.00 80.25 110 VAL A C 1
ATOM 860 O O . VAL A 1 110 ? -21.086 6.694 20.396 1.00 80.25 110 VAL A O 1
ATOM 863 N N . GLY A 1 111 ? -19.947 4.790 20.745 1.00 77.50 111 GLY A N 1
ATOM 864 C CA . GLY A 1 111 ? -21.062 3.884 20.463 1.00 77.50 111 GLY A CA 1
ATOM 865 C C . GLY A 1 111 ? -21.334 3.616 18.979 1.00 77.50 111 GLY A C 1
ATOM 866 O O . GLY A 1 111 ? -22.136 2.733 18.689 1.00 77.50 111 GLY A O 1
ATOM 867 N N . LYS A 1 112 ? -20.659 4.304 18.044 1.00 80.06 112 LYS A N 1
ATOM 868 C CA . LYS A 1 112 ? -20.810 4.042 16.601 1.00 80.06 112 LYS A CA 1
ATOM 869 C C . LYS A 1 112 ? -19.785 3.052 16.072 1.00 80.06 112 LYS A C 1
ATOM 871 O O . LYS A 1 112 ? -20.143 2.105 15.378 1.00 80.06 112 LYS A O 1
ATOM 876 N N . GLU A 1 113 ? -18.513 3.245 16.410 1.00 83.69 113 GLU A N 1
ATOM 877 C CA . GLU A 1 113 ? -17.430 2.410 15.896 1.00 83.69 113 GLU A CA 1
ATOM 878 C C . GLU A 1 113 ? -16.339 2.158 16.937 1.00 83.69 113 GLU A C 1
ATOM 880 O O . GLU A 1 113 ? -16.076 2.978 17.813 1.00 83.69 113 GLU A O 1
ATOM 885 N N . LYS A 1 114 ? -15.673 1.003 16.825 1.00 89.94 114 LYS A N 1
ATOM 886 C CA . LYS A 1 114 ? -14.433 0.740 17.562 1.00 89.94 114 LYS A CA 1
ATOM 887 C C . LYS A 1 114 ? -13.263 1.492 16.913 1.00 89.94 114 LYS A C 1
ATOM 889 O O . LYS A 1 114 ? -13.209 1.516 15.678 1.00 89.94 114 LYS A O 1
ATOM 894 N N . PRO A 1 115 ? -12.327 2.036 17.712 1.00 94.31 115 PRO A N 1
ATOM 895 C CA . PRO A 1 115 ? -11.128 2.676 17.190 1.00 94.31 115 PRO A CA 1
ATOM 896 C C . PRO A 1 115 ? -10.294 1.669 16.401 1.00 94.31 115 PRO A C 1
ATOM 898 O O . PRO A 1 115 ? -10.316 0.464 16.673 1.00 94.31 115 PRO A O 1
ATOM 901 N N . PHE A 1 116 ? -9.552 2.169 15.423 1.00 96.62 116 PHE A N 1
ATOM 902 C CA . PHE A 1 116 ? -8.588 1.351 14.705 1.00 96.62 116 PHE A CA 1
ATOM 903 C C . PHE A 1 116 ? -7.328 1.200 15.559 1.00 96.62 116 PHE A C 1
ATOM 905 O O . PHE A 1 116 ? -6.885 2.140 16.218 1.00 96.62 116 PHE A O 1
ATOM 912 N N . ALA A 1 117 ? -6.722 0.019 15.527 1.00 97.00 117 ALA A N 1
ATOM 913 C CA . ALA A 1 117 ? -5.432 -0.198 16.160 1.00 97.00 117 ALA A CA 1
ATOM 914 C C . ALA A 1 117 ? -4.307 0.387 15.295 1.00 97.00 117 ALA A C 1
ATOM 916 O O . ALA A 1 117 ? -4.263 0.138 14.089 1.00 97.00 117 ALA A O 1
ATOM 917 N N . ASN A 1 118 ? -3.350 1.079 15.916 1.00 98.00 118 ASN A N 1
ATOM 918 C CA . ASN A 1 118 ? -2.099 1.410 15.242 1.00 98.00 118 ASN A CA 1
ATOM 919 C C . ASN A 1 118 ? -1.193 0.171 15.184 1.00 98.00 118 ASN A C 1
ATOM 921 O O . ASN A 1 118 ? -0.929 -0.476 16.208 1.00 98.00 118 ASN A O 1
ATOM 925 N N . ARG A 1 119 ? -0.705 -0.166 13.992 1.00 98.31 119 ARG A N 1
ATOM 926 C CA . ARG A 1 119 ? 0.390 -1.118 13.788 1.00 98.31 119 ARG A CA 1
ATOM 927 C C . ARG A 1 119 ? 1.349 -0.532 12.772 1.00 98.31 119 ARG A C 1
ATOM 929 O O . ARG A 1 119 ? 0.967 -0.366 11.624 1.00 98.31 119 ARG A O 1
ATOM 936 N N . TYR A 1 120 ? 2.584 -0.286 13.183 1.00 98.06 120 TYR A N 1
ATOM 937 C CA . TYR A 1 120 ? 3.623 0.245 12.311 1.00 98.06 120 TYR A CA 1
ATOM 938 C C . TYR A 1 120 ? 4.915 -0.538 12.539 1.00 98.06 120 TYR A C 1
ATOM 940 O O . TYR A 1 120 ? 5.546 -0.401 13.585 1.00 98.06 120 TYR A O 1
ATOM 948 N N . VAL A 1 121 ? 5.272 -1.402 11.586 1.00 96.50 121 VAL A N 1
ATOM 949 C CA . VAL A 1 121 ? 6.520 -2.183 11.627 1.00 96.50 121 VAL A CA 1
ATOM 950 C C . VAL A 1 121 ? 7.707 -1.296 11.256 1.00 96.50 121 VAL A C 1
ATOM 952 O O . VAL A 1 121 ? 8.802 -1.483 11.777 1.00 96.50 121 VAL A O 1
ATOM 955 N N . GLY A 1 122 ? 7.491 -0.314 10.376 1.00 93.69 122 GLY A N 1
ATOM 956 C CA . GLY A 1 122 ? 8.548 0.568 9.878 1.00 93.69 122 GLY A CA 1
ATOM 957 C C . GLY A 1 122 ? 9.239 0.050 8.620 1.00 93.69 122 GLY A C 1
ATOM 958 O O . GLY A 1 122 ? 10.185 0.675 8.148 1.00 93.69 122 GLY A O 1
ATOM 959 N N . LEU A 1 123 ? 8.737 -1.050 8.054 1.00 92.75 123 LEU A N 1
ATOM 960 C CA . LEU A 1 123 ? 9.157 -1.603 6.772 1.00 92.75 123 LEU A CA 1
ATOM 961 C C . LEU A 1 123 ? 7.931 -1.677 5.868 1.00 92.75 123 LEU A C 1
ATOM 963 O O . LEU A 1 123 ? 7.001 -2.432 6.160 1.00 92.75 123 LEU A O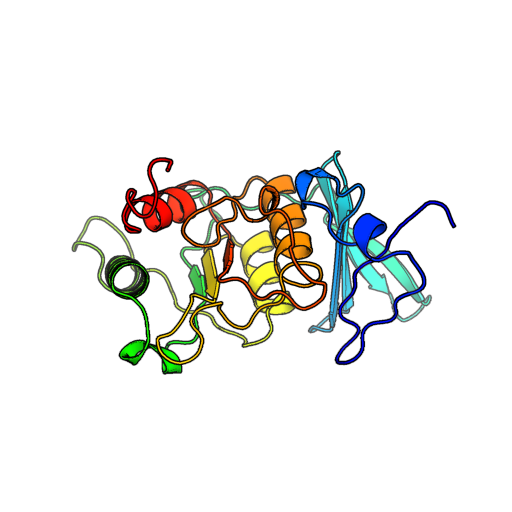 1
ATOM 967 N N . MET A 1 124 ? 7.944 -0.928 4.760 1.00 95.25 124 MET A N 1
ATOM 968 C CA . MET A 1 124 ? 6.791 -0.827 3.857 1.00 95.25 124 MET A CA 1
ATOM 969 C C . MET A 1 124 ? 6.289 -2.205 3.426 1.00 95.25 124 MET A C 1
ATOM 971 O O . MET A 1 124 ? 5.098 -2.473 3.528 1.00 95.25 124 MET A O 1
ATOM 975 N N . VAL A 1 125 ? 7.188 -3.113 3.036 1.00 95.81 125 VAL A N 1
ATOM 976 C CA . VAL A 1 125 ? 6.813 -4.475 2.632 1.00 95.81 125 VAL A CA 1
ATOM 977 C C . VAL A 1 125 ? 6.055 -5.235 3.728 1.00 95.81 125 VAL A C 1
ATOM 979 O O . VAL A 1 125 ? 5.051 -5.876 3.438 1.00 95.81 125 VAL A O 1
ATOM 982 N N . ALA A 1 126 ? 6.468 -5.127 4.994 1.00 96.06 126 ALA A N 1
ATOM 983 C CA . ALA A 1 126 ? 5.822 -5.833 6.099 1.00 96.06 126 ALA A CA 1
ATOM 984 C C . ALA A 1 126 ? 4.463 -5.210 6.455 1.00 96.06 126 ALA A C 1
ATOM 986 O O . ALA A 1 126 ? 3.485 -5.923 6.689 1.00 96.06 126 ALA A O 1
ATOM 987 N N . ASP A 1 127 ? 4.387 -3.878 6.470 1.00 98.00 127 ASP A N 1
ATOM 988 C CA . ASP A 1 127 ? 3.149 -3.158 6.756 1.00 98.00 127 ASP A CA 1
ATOM 989 C C . ASP A 1 127 ? 2.104 -3.337 5.639 1.00 98.00 127 ASP A C 1
ATOM 991 O O . ASP A 1 127 ? 0.924 -3.565 5.927 1.00 98.00 127 ASP A O 1
ATOM 995 N N . VAL A 1 128 ? 2.527 -3.312 4.371 1.00 97.94 128 VAL A N 1
ATOM 996 C CA . VAL A 1 128 ? 1.664 -3.581 3.212 1.00 97.94 128 VAL A CA 1
ATOM 997 C C . VAL A 1 128 ? 1.244 -5.047 3.175 1.00 97.94 128 VAL A C 1
ATOM 999 O O . VAL A 1 128 ? 0.064 -5.314 2.980 1.00 97.94 128 VAL A O 1
ATOM 1002 N N . HIS A 1 129 ? 2.149 -6.000 3.427 1.00 97.38 129 HIS A N 1
ATOM 1003 C CA . HIS A 1 129 ? 1.794 -7.423 3.475 1.00 97.38 129 HIS A CA 1
ATOM 1004 C C . HIS A 1 129 ? 0.728 -7.700 4.542 1.00 97.38 129 HIS A C 1
ATOM 1006 O O . HIS A 1 129 ? -0.273 -8.358 4.269 1.00 97.38 129 HIS A O 1
ATOM 1012 N N . ARG A 1 130 ? 0.871 -7.120 5.740 1.00 97.44 130 ARG A N 1
ATOM 1013 C CA . ARG A 1 130 ? -0.167 -7.197 6.778 1.00 97.44 130 ARG A CA 1
ATOM 1014 C C . ARG A 1 130 ? -1.487 -6.581 6.308 1.00 97.44 130 ARG A C 1
ATOM 1016 O O . ARG A 1 130 ? -2.539 -7.168 6.538 1.00 97.44 130 ARG A O 1
ATOM 1023 N N . THR A 1 131 ? -1.429 -5.409 5.675 1.00 98.12 131 THR A N 1
ATOM 1024 C CA . THR A 1 131 ? -2.615 -4.714 5.147 1.00 98.12 131 THR A CA 1
ATOM 1025 C C . THR A 1 131 ? -3.323 -5.562 4.090 1.00 98.12 131 THR A C 1
ATOM 1027 O O . THR A 1 131 ? -4.541 -5.659 4.110 1.00 98.12 131 THR A O 1
ATOM 1030 N N . LEU A 1 132 ? -2.573 -6.244 3.225 1.00 96.88 132 LEU A N 1
ATOM 1031 C CA . LEU A 1 132 ? -3.105 -7.164 2.225 1.00 96.88 132 LEU A CA 1
ATOM 1032 C C . LEU A 1 132 ? -3.790 -8.378 2.871 1.00 96.88 132 LEU A C 1
ATOM 1034 O O . LEU A 1 132 ? -4.888 -8.740 2.474 1.00 96.88 132 LEU A O 1
ATOM 1038 N N . MET A 1 133 ? -3.169 -8.985 3.885 1.00 95.56 133 MET A N 1
ATOM 1039 C CA . MET A 1 133 ? -3.674 -10.216 4.508 1.00 95.56 133 MET A CA 1
ATOM 1040 C C . MET A 1 133 ? -4.852 -9.996 5.457 1.00 95.56 133 MET A C 1
ATOM 1042 O O . MET A 1 133 ? -5.747 -10.832 5.549 1.00 95.56 133 MET A O 1
ATOM 1046 N N . TYR A 1 134 ? -4.831 -8.902 6.215 1.00 96.75 134 TYR A N 1
ATOM 1047 C CA . TYR A 1 134 ? -5.783 -8.666 7.305 1.00 96.75 134 TYR A CA 1
ATOM 1048 C C . TYR A 1 134 ? -6.689 -7.465 7.064 1.00 96.75 134 TYR A C 1
ATOM 1050 O O . TYR A 1 134 ? -7.607 -7.224 7.850 1.00 96.75 134 TYR A O 1
ATOM 1058 N N . GLY A 1 135 ? -6.438 -6.721 5.991 1.00 97.25 135 GLY A N 1
ATOM 1059 C CA . GLY A 1 135 ? -7.053 -5.434 5.745 1.00 97.25 135 GLY A CA 1
ATOM 1060 C C . GLY A 1 135 ? -6.503 -4.336 6.663 1.00 97.25 135 GLY A C 1
ATOM 1061 O O . GLY A 1 135 ? -5.667 -4.554 7.546 1.00 97.25 135 GLY A O 1
ATOM 1062 N N . GLY A 1 136 ? -6.961 -3.115 6.421 1.00 97.81 136 GLY A N 1
ATOM 1063 C CA . GLY A 1 136 ? -6.527 -1.906 7.109 1.00 97.81 136 GLY A CA 1
ATOM 1064 C C . GLY A 1 136 ? -6.130 -0.827 6.115 1.00 97.81 136 GLY A C 1
ATOM 1065 O O . GLY A 1 136 ? -6.496 -0.879 4.940 1.00 97.81 136 GLY A O 1
ATOM 1066 N N . VAL A 1 137 ? -5.375 0.154 6.601 1.00 98.31 137 VAL A N 1
ATOM 1067 C CA . VAL A 1 137 ? -4.804 1.225 5.783 1.00 98.31 137 VAL A CA 1
ATOM 1068 C C . VAL A 1 137 ? -3.344 1.447 6.157 1.00 98.31 137 VAL A C 1
ATOM 1070 O O . VAL A 1 137 ? -3.014 1.656 7.325 1.00 98.31 137 VAL A O 1
ATOM 1073 N N . PHE A 1 138 ? -2.472 1.444 5.157 1.00 98.62 138 PHE A N 1
ATOM 1074 C CA . PHE A 1 138 ? -1.092 1.902 5.248 1.00 98.62 138 PHE A CA 1
ATOM 1075 C C . PHE A 1 138 ? -0.978 3.336 4.745 1.00 98.62 138 PHE A C 1
ATOM 1077 O O . PHE A 1 138 ? -1.567 3.692 3.724 1.00 98.62 138 PHE A O 1
ATOM 1084 N N . MET A 1 139 ? -0.210 4.155 5.463 1.00 98.50 139 MET A N 1
ATOM 1085 C CA . MET A 1 139 ? -0.053 5.572 5.175 1.00 98.50 139 MET A CA 1
ATOM 1086 C C . MET A 1 139 ? 1.404 5.995 5.330 1.00 98.50 139 MET A C 1
ATOM 1088 O O . MET A 1 139 ? 2.032 5.792 6.371 1.00 98.50 139 MET A O 1
ATOM 1092 N N . TYR A 1 140 ? 1.906 6.666 4.303 1.00 98.12 140 TYR A N 1
ATOM 1093 C CA . TYR A 1 140 ? 3.166 7.386 4.311 1.00 98.12 140 TYR A CA 1
ATOM 1094 C C . TYR A 1 140 ? 2.943 8.762 3.658 1.00 98.12 140 TYR A C 1
ATOM 1096 O O . TYR A 1 140 ? 3.250 8.952 2.478 1.00 98.12 140 TYR A O 1
ATOM 1104 N N . PRO A 1 141 ? 2.338 9.713 4.392 1.00 97.50 141 PRO A N 1
ATOM 1105 C CA . PRO A 1 141 ? 1.955 11.013 3.852 1.00 97.50 141 PRO A CA 1
ATOM 1106 C C . PRO A 1 141 ? 3.177 11.890 3.543 1.00 97.50 141 PRO A C 1
ATOM 1108 O O . PRO A 1 141 ? 4.300 11.626 3.991 1.00 97.50 141 PRO A O 1
ATOM 1111 N N . ALA A 1 142 ? 2.938 12.991 2.829 1.00 96.50 142 ALA A N 1
ATOM 1112 C CA . ALA A 1 142 ? 3.852 14.125 2.847 1.00 96.50 142 ALA A CA 1
ATOM 1113 C C . ALA A 1 142 ? 3.998 14.663 4.278 1.00 96.50 142 ALA A C 1
ATOM 1115 O O . ALA A 1 142 ? 3.093 14.565 5.110 1.00 96.50 142 ALA A O 1
ATOM 1116 N N . THR A 1 143 ? 5.133 15.292 4.556 1.00 96.31 143 THR A N 1
ATOM 1117 C CA . THR A 1 143 ? 5.316 16.075 5.778 1.00 96.31 143 THR A CA 1
ATOM 1118 C C . THR A 1 143 ? 5.812 17.470 5.428 1.00 96.31 143 THR A C 1
ATOM 1120 O O . THR A 1 143 ? 6.330 17.706 4.337 1.00 96.31 143 THR A O 1
ATOM 1123 N N . LYS A 1 144 ? 5.715 18.413 6.370 1.00 93.69 144 LYS A N 1
ATOM 1124 C CA . LYS A 1 144 ? 6.294 19.761 6.210 1.00 93.69 144 LYS A CA 1
ATOM 1125 C C . LYS A 1 144 ? 7.787 19.732 5.843 1.00 93.69 144 LYS A C 1
ATOM 1127 O O . LYS A 1 144 ? 8.252 20.628 5.146 1.00 93.69 144 LYS A O 1
ATOM 1132 N N . GLU A 1 145 ? 8.513 18.708 6.293 1.00 93.62 145 GLU A N 1
ATOM 1133 C CA . GLU A 1 145 ? 9.945 18.503 6.024 1.00 93.62 145 GLU A CA 1
ATOM 1134 C C . GLU A 1 145 ? 10.210 17.678 4.750 1.00 93.62 145 GLU A C 1
ATOM 1136 O O . GLU A 1 145 ? 11.288 17.766 4.171 1.00 93.62 145 GLU A O 1
ATOM 1141 N N . ALA A 1 146 ? 9.237 16.887 4.294 1.00 94.44 146 ALA A N 1
ATOM 1142 C CA . ALA A 1 146 ? 9.317 16.053 3.097 1.00 94.44 146 ALA A CA 1
ATOM 1143 C C . ALA A 1 146 ? 8.022 16.199 2.284 1.00 94.44 146 ALA A C 1
ATOM 1145 O O . ALA A 1 146 ? 7.122 15.358 2.359 1.00 94.44 146 ALA A O 1
ATOM 1146 N N . LYS A 1 147 ? 7.926 17.304 1.534 1.00 93.94 147 LYS A N 1
ATOM 1147 C CA . LYS A 1 147 ? 6.700 17.716 0.828 1.00 93.94 147 LYS A CA 1
ATOM 1148 C C . LYS A 1 147 ? 6.260 16.727 -0.253 1.00 93.94 147 LYS A C 1
ATOM 1150 O O . LYS A 1 147 ? 5.066 16.531 -0.431 1.00 93.94 147 LYS A O 1
ATOM 1155 N N . ASP A 1 148 ? 7.213 16.047 -0.882 1.00 94.19 148 ASP A N 1
ATOM 1156 C CA . ASP A 1 148 ? 6.951 15.009 -1.889 1.00 94.19 148 ASP A CA 1
ATOM 1157 C C . ASP A 1 148 ? 6.862 13.598 -1.274 1.00 94.19 148 ASP A C 1
ATOM 1159 O O . ASP A 1 148 ? 6.884 12.592 -1.978 1.00 94.19 148 ASP A O 1
ATOM 1163 N N . GLY A 1 149 ? 6.800 13.491 0.058 1.00 95.44 149 GLY A N 1
ATOM 1164 C CA . GLY A 1 149 ? 6.894 12.218 0.769 1.00 95.44 149 GLY A CA 1
ATOM 1165 C C . GLY A 1 149 ? 8.315 11.639 0.780 1.00 95.44 149 GLY A C 1
ATOM 1166 O O . GLY A 1 149 ? 9.303 12.301 0.446 1.00 95.44 149 GLY A O 1
ATOM 1167 N N . LYS A 1 150 ? 8.438 10.385 1.232 1.00 95.25 150 LYS A N 1
ATOM 1168 C CA . LYS A 1 150 ? 9.732 9.674 1.321 1.00 95.25 150 LYS A CA 1
ATOM 1169 C C . LYS A 1 150 ? 9.822 8.433 0.435 1.00 95.25 150 LYS A C 1
ATOM 1171 O O . LYS A 1 150 ? 10.933 8.037 0.093 1.00 95.25 150 LYS A O 1
ATOM 1176 N N . ILE A 1 151 ? 8.680 7.863 0.067 1.00 96.00 151 ILE A N 1
ATOM 1177 C CA . ILE A 1 151 ? 8.575 6.622 -0.698 1.00 96.00 151 ILE A CA 1
ATOM 1178 C C . ILE A 1 151 ? 8.767 6.920 -2.183 1.00 96.00 151 ILE A C 1
ATOM 1180 O O . ILE A 1 151 ? 8.195 7.882 -2.698 1.00 96.00 151 ILE A O 1
ATOM 1184 N N . ARG A 1 152 ? 9.582 6.123 -2.876 1.00 96.25 152 ARG A N 1
ATOM 1185 C CA . ARG A 1 152 ? 9.838 6.271 -4.308 1.00 96.25 152 ARG A CA 1
ATOM 1186 C C . ARG A 1 152 ? 8.696 5.680 -5.114 1.00 96.25 152 ARG A C 1
ATOM 1188 O O . ARG A 1 152 ? 8.221 4.572 -4.881 1.00 96.25 152 ARG A O 1
ATOM 1195 N N . LEU A 1 153 ? 8.275 6.435 -6.114 1.00 97.00 153 LEU A N 1
ATOM 1196 C CA . LEU A 1 153 ? 7.098 6.138 -6.903 1.00 97.00 153 LEU A CA 1
ATOM 1197 C C . LEU A 1 153 ? 7.260 4.834 -7.694 1.00 97.00 153 LEU A C 1
ATOM 1199 O O . LEU A 1 153 ? 6.422 3.950 -7.567 1.00 97.00 153 LEU A O 1
ATOM 1203 N N . LEU A 1 154 ? 8.340 4.695 -8.469 1.00 95.81 154 LEU A N 1
ATOM 1204 C CA . LEU A 1 154 ? 8.494 3.615 -9.454 1.00 95.81 154 LEU A CA 1
ATOM 1205 C C . LEU A 1 154 ? 8.691 2.218 -8.862 1.00 95.81 154 LEU A C 1
ATOM 1207 O O . LEU A 1 154 ? 8.233 1.245 -9.452 1.00 95.81 154 LEU A O 1
ATOM 1211 N N . TYR A 1 155 ? 9.396 2.107 -7.739 1.00 94.56 155 TYR A N 1
ATOM 1212 C CA . TYR A 1 155 ? 9.836 0.815 -7.202 1.00 94.56 155 TYR A CA 1
ATOM 1213 C C . TYR A 1 155 ? 9.397 0.554 -5.756 1.00 94.56 155 TYR A C 1
ATOM 1215 O O . TYR A 1 155 ? 9.670 -0.522 -5.238 1.00 94.56 155 TYR A O 1
ATOM 1223 N N . GLU A 1 156 ? 8.657 1.478 -5.133 1.00 96.25 156 GLU A N 1
ATOM 1224 C CA . GLU A 1 156 ? 8.004 1.240 -3.838 1.00 96.25 156 GLU A CA 1
ATOM 1225 C C . GLU A 1 156 ? 6.484 1.480 -3.935 1.00 96.25 156 GLU A C 1
ATOM 1227 O O . GLU A 1 156 ? 5.699 0.546 -3.757 1.00 96.25 156 GLU A O 1
ATOM 1232 N N . SER A 1 157 ? 6.039 2.696 -4.286 1.00 97.44 157 SER A N 1
ATOM 1233 C CA . SER A 1 157 ? 4.604 3.034 -4.283 1.00 97.44 157 SER A CA 1
ATOM 1234 C C . SER A 1 157 ? 3.809 2.318 -5.374 1.00 97.44 157 SER A C 1
ATOM 1236 O O . SER A 1 157 ? 2.800 1.686 -5.062 1.00 97.44 157 SER A O 1
ATOM 1238 N N . ILE A 1 158 ? 4.228 2.409 -6.642 1.00 98.31 158 ILE A N 1
ATOM 1239 C CA . ILE A 1 158 ? 3.533 1.787 -7.781 1.00 98.31 158 ILE A CA 1
ATOM 1240 C C . ILE A 1 158 ? 3.449 0.259 -7.616 1.00 98.31 158 ILE A C 1
ATOM 1242 O O . ILE A 1 158 ? 2.335 -0.264 -7.707 1.00 98.31 158 ILE A O 1
ATOM 1246 N N . PRO A 1 159 ? 4.546 -0.472 -7.313 1.00 97.56 159 PRO A N 1
ATOM 1247 C CA . PRO A 1 159 ? 4.484 -1.924 -7.179 1.00 97.56 159 PRO A CA 1
ATOM 1248 C C . PRO A 1 159 ? 3.519 -2.395 -6.089 1.00 97.56 159 PRO A C 1
ATOM 1250 O O . PRO A 1 159 ? 2.704 -3.287 -6.335 1.00 97.56 159 PRO A O 1
ATOM 1253 N N . MET A 1 160 ? 3.565 -1.770 -4.908 1.00 98.19 160 MET A N 1
ATOM 1254 C CA . MET A 1 160 ? 2.685 -2.121 -3.789 1.00 98.19 160 MET A CA 1
ATOM 1255 C C . MET A 1 160 ? 1.229 -1.755 -4.073 1.00 98.19 160 MET A C 1
ATOM 1257 O O . MET A 1 160 ? 0.323 -2.531 -3.771 1.00 98.19 160 MET A O 1
ATOM 1261 N N . SER A 1 161 ? 1.003 -0.605 -4.708 1.00 98.44 161 SER A N 1
ATOM 1262 C CA . SER A 1 161 ? -0.335 -0.155 -5.097 1.00 98.44 161 SER A CA 1
ATOM 1263 C C . SER A 1 161 ? -0.970 -1.091 -6.118 1.00 98.44 161 SER A C 1
ATOM 1265 O O . SER A 1 161 ? -2.142 -1.425 -5.985 1.00 98.44 161 SER A O 1
ATOM 1267 N N . TYR A 1 162 ? -0.190 -1.590 -7.083 1.00 98.62 162 TYR A N 1
ATOM 1268 C CA . TYR A 1 162 ? -0.674 -2.550 -8.073 1.00 98.62 162 TYR A CA 1
ATOM 1269 C C . TYR A 1 162 ? -1.175 -3.828 -7.402 1.00 98.62 162 TYR A C 1
ATOM 1271 O O . TYR A 1 162 ? -2.265 -4.300 -7.705 1.00 98.62 162 TYR A O 1
ATOM 1279 N N . ILE A 1 163 ? -0.403 -4.368 -6.456 1.00 98.44 163 ILE A N 1
ATOM 1280 C CA . ILE A 1 163 ? -0.764 -5.596 -5.736 1.00 98.44 163 ILE A CA 1
ATOM 1281 C C . ILE A 1 163 ? -2.035 -5.382 -4.909 1.00 98.44 163 ILE A C 1
ATOM 1283 O O . ILE A 1 163 ? -2.946 -6.204 -4.972 1.00 98.44 163 ILE A O 1
ATOM 1287 N N . VAL A 1 164 ? -2.127 -4.270 -4.173 1.00 98.38 164 VAL A N 1
ATOM 1288 C CA . VAL A 1 164 ? -3.307 -3.969 -3.350 1.00 98.38 164 VAL A CA 1
ATOM 1289 C C . VAL A 1 164 ? -4.554 -3.738 -4.198 1.00 98.38 164 VAL A C 1
ATOM 1291 O O . VAL A 1 164 ? -5.608 -4.274 -3.869 1.00 98.38 164 VAL A O 1
ATOM 1294 N N . GLU A 1 165 ? -4.453 -3.006 -5.306 1.00 98.12 165 GLU A N 1
ATOM 1295 C CA . GLU A 1 165 ? -5.589 -2.794 -6.211 1.00 98.12 165 GLU A CA 1
ATOM 1296 C C . GLU A 1 165 ? -6.032 -4.095 -6.893 1.00 98.12 165 GLU A C 1
ATOM 1298 O O . GLU A 1 165 ? -7.231 -4.344 -7.023 1.00 98.12 165 GLU A O 1
ATOM 1303 N N . LYS A 1 166 ? -5.093 -4.982 -7.254 1.00 97.69 166 LYS A N 1
ATOM 1304 C CA . LYS A 1 166 ? -5.419 -6.323 -7.771 1.00 97.69 166 LYS A CA 1
ATOM 1305 C C . LYS A 1 166 ? -6.067 -7.239 -6.742 1.00 97.69 166 LYS A C 1
ATOM 1307 O O . LYS A 1 166 ? -6.823 -8.120 -7.133 1.00 97.69 166 LYS A O 1
ATOM 1312 N N . ALA A 1 167 ? -5.829 -6.997 -5.460 1.00 97.31 167 ALA A N 1
ATOM 1313 C CA . ALA A 1 167 ? -6.480 -7.698 -4.362 1.00 97.31 167 ALA A CA 1
ATOM 1314 C C . ALA A 1 167 ? -7.802 -7.040 -3.913 1.00 97.31 167 ALA A C 1
ATOM 1316 O O . ALA A 1 167 ? -8.353 -7.427 -2.886 1.00 97.31 167 ALA A O 1
ATOM 1317 N N . GLY A 1 168 ? -8.312 -6.042 -4.649 1.00 96.44 168 GLY A N 1
ATOM 1318 C CA . GLY A 1 168 ? -9.593 -5.383 -4.367 1.00 96.44 168 GLY A CA 1
ATOM 1319 C C . GLY A 1 168 ? -9.517 -4.156 -3.452 1.00 96.44 168 GLY A C 1
ATOM 1320 O O . GLY A 1 168 ? -10.556 -3.606 -3.083 1.00 96.44 168 GLY A O 1
ATOM 1321 N N . GLY A 1 169 ? -8.314 -3.708 -3.090 1.00 97.56 169 GLY A N 1
ATOM 1322 C CA . GLY A 1 169 ? -8.093 -2.455 -2.370 1.00 97.56 169 GLY A CA 1
ATOM 1323 C C . GLY A 1 169 ? -8.019 -1.231 -3.279 1.00 97.56 169 GLY A C 1
ATOM 1324 O O . GLY A 1 169 ? -8.358 -1.276 -4.461 1.00 97.56 169 GLY A O 1
ATOM 1325 N N . ALA A 1 170 ? -7.556 -0.118 -2.715 1.00 98.12 170 ALA A N 1
ATOM 1326 C CA . ALA A 1 170 ? -7.267 1.102 -3.461 1.00 98.12 170 ALA A CA 1
ATOM 1327 C C . ALA A 1 170 ? -5.950 1.739 -3.012 1.00 98.12 170 ALA A C 1
ATOM 1329 O O . ALA A 1 170 ? -5.436 1.439 -1.930 1.00 98.12 170 ALA A O 1
ATOM 1330 N N . SER A 1 171 ? -5.428 2.644 -3.840 1.00 98.00 171 SER A N 1
ATOM 1331 C CA . SER A 1 171 ? -4.243 3.440 -3.539 1.00 98.00 171 SER A CA 1
ATOM 1332 C C . SER A 1 171 ? -4.410 4.903 -3.960 1.00 98.00 171 SER A C 1
ATOM 1334 O O . SER A 1 171 ? -5.122 5.214 -4.917 1.00 98.00 171 SER A O 1
ATOM 1336 N N . SER A 1 172 ? -3.751 5.820 -3.254 1.00 97.25 172 SER A N 1
ATOM 1337 C CA . SER A 1 172 ? -3.739 7.252 -3.564 1.00 97.25 172 SER A CA 1
ATOM 1338 C C . SER A 1 172 ? -2.474 7.923 -3.028 1.00 97.25 172 SER A C 1
ATOM 1340 O O . SER A 1 172 ? -1.901 7.460 -2.045 1.00 97.25 172 SER A O 1
ATOM 1342 N N . ASN A 1 173 ? -2.047 9.036 -3.626 1.00 95.25 173 ASN A N 1
ATOM 1343 C CA . ASN A 1 173 ? -1.075 9.952 -3.011 1.00 95.25 173 ASN A CA 1
ATOM 1344 C C . ASN A 1 173 ? -1.738 11.120 -2.253 1.00 95.25 173 ASN A C 1
ATOM 1346 O O . ASN A 1 173 ? -1.066 12.080 -1.887 1.00 95.25 173 ASN A O 1
ATOM 1350 N N . GLY A 1 174 ? -3.057 11.060 -2.058 1.00 91.50 174 GLY A N 1
ATOM 1351 C CA . GLY A 1 174 ? -3.880 12.143 -1.516 1.00 91.50 174 GLY A CA 1
ATOM 1352 C C . GLY A 1 174 ? -4.543 13.002 -2.599 1.00 91.50 174 GLY A C 1
ATOM 1353 O O . GLY A 1 174 ? -5.539 13.655 -2.317 1.00 91.50 174 GLY A O 1
ATOM 1354 N N . GLN A 1 175 ? -4.057 12.964 -3.847 1.00 87.06 175 GLN A N 1
ATOM 1355 C CA . GLN A 1 175 ? -4.585 13.752 -4.977 1.00 87.06 175 GLN A CA 1
ATOM 1356 C C . GLN A 1 175 ? -4.983 12.891 -6.186 1.00 87.06 175 GLN A C 1
ATOM 1358 O O . GLN A 1 175 ? -6.004 13.143 -6.827 1.00 87.06 175 GLN A O 1
ATOM 1363 N N . HIS A 1 176 ? -4.220 11.838 -6.461 1.00 91.38 176 HIS A N 1
ATOM 1364 C CA . HIS A 1 176 ? -4.410 10.930 -7.585 1.00 91.38 176 HIS A CA 1
ATOM 1365 C C . HIS A 1 176 ? -4.235 9.481 -7.126 1.00 91.38 176 HIS A C 1
ATOM 1367 O O . HIS A 1 176 ? -3.492 9.208 -6.181 1.00 91.38 176 HIS A O 1
ATOM 1373 N N . SER A 1 177 ? -4.876 8.542 -7.826 1.00 95.38 177 SER A N 1
ATOM 1374 C CA . SER A 1 177 ? -4.532 7.118 -7.702 1.00 95.38 177 SER A CA 1
ATOM 1375 C C . SER A 1 177 ? -3.064 6.917 -8.075 1.00 95.38 177 SER A C 1
ATOM 1377 O O . SER A 1 177 ? -2.613 7.469 -9.081 1.00 95.38 177 SER A O 1
ATOM 1379 N N . ILE A 1 178 ? -2.326 6.127 -7.286 1.00 97.75 178 ILE A N 1
ATOM 1380 C CA . ILE A 1 178 ? -0.881 5.936 -7.485 1.00 97.75 178 ILE A CA 1
ATOM 1381 C C . ILE A 1 178 ? -0.583 5.374 -8.876 1.00 97.75 178 ILE A C 1
ATOM 1383 O O . ILE A 1 178 ? 0.361 5.821 -9.524 1.00 97.75 178 ILE A O 1
ATOM 1387 N N . LEU A 1 179 ? -1.398 4.433 -9.364 1.00 97.81 179 LEU A N 1
ATOM 1388 C CA . LEU A 1 179 ? -1.166 3.795 -10.662 1.00 97.81 179 LEU A CA 1
ATOM 1389 C C . LEU A 1 179 ? -1.318 4.757 -11.843 1.00 97.81 179 LEU A C 1
ATOM 1391 O O . LEU A 1 179 ? -0.713 4.524 -12.885 1.00 97.81 179 LEU A O 1
ATOM 1395 N N . LYS A 1 180 ? -2.062 5.854 -11.671 1.00 97.44 180 LYS A N 1
ATOM 1396 C CA . LYS A 1 180 ? -2.294 6.866 -12.712 1.00 97.44 180 LYS A CA 1
ATOM 1397 C C . LYS A 1 180 ? -1.230 7.959 -12.756 1.00 97.44 180 LYS A C 1
ATOM 1399 O O . LYS A 1 180 ? -1.258 8.804 -13.646 1.00 97.44 180 LYS A O 1
ATOM 1404 N N . ILE A 1 181 ? -0.311 7.991 -11.791 1.00 96.88 181 ILE A N 1
ATOM 1405 C CA . ILE A 1 181 ? 0.729 9.019 -11.751 1.00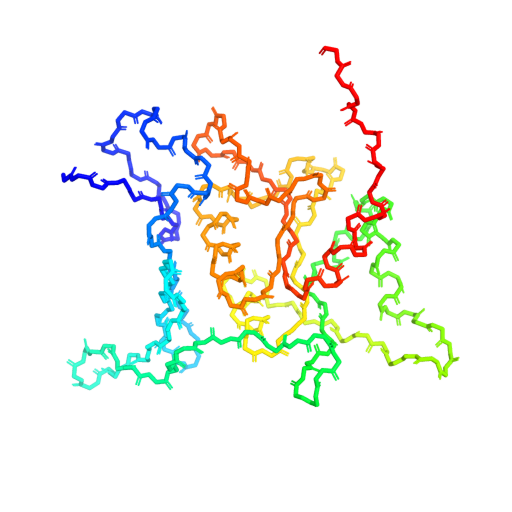 96.88 181 ILE A CA 1
ATOM 1406 C C . ILE A 1 181 ? 1.739 8.730 -12.859 1.00 96.88 181 ILE A C 1
ATOM 1408 O O . ILE A 1 181 ? 2.332 7.654 -12.890 1.00 96.88 181 ILE A O 1
ATOM 1412 N N . GLN A 1 182 ? 1.965 9.713 -13.732 1.00 97.12 182 GLN A N 1
ATOM 1413 C CA . GLN A 1 182 ? 3.040 9.688 -14.719 1.00 97.12 182 GLN A CA 1
ATOM 1414 C C . GLN A 1 182 ? 4.362 10.115 -14.053 1.00 97.12 182 GLN A C 1
ATOM 1416 O O . GLN A 1 182 ? 4.495 11.292 -13.686 1.00 97.12 182 GLN A O 1
ATOM 1421 N N . PRO A 1 183 ? 5.346 9.208 -13.889 1.00 96.50 183 PRO A N 1
ATOM 1422 C CA . PRO A 1 183 ? 6.627 9.553 -13.288 1.00 96.50 183 PRO A CA 1
ATOM 1423 C C . PRO A 1 183 ? 7.390 10.549 -14.166 1.00 96.50 183 PRO A C 1
ATOM 1425 O O . PRO A 1 183 ? 7.436 10.403 -15.386 1.00 96.50 183 PRO A O 1
ATOM 1428 N N . GLN A 1 184 ? 8.006 11.545 -13.536 1.00 95.62 184 GLN A N 1
ATOM 1429 C CA . GLN A 1 184 ? 8.812 12.583 -14.187 1.00 95.62 184 GLN A CA 1
ATOM 1430 C C . GLN A 1 184 ? 10.312 12.282 -14.108 1.00 95.62 184 GLN A C 1
ATOM 1432 O O . GLN A 1 184 ? 11.096 12.767 -14.915 1.00 95.62 184 GLN A O 1
ATOM 1437 N N . HIS A 1 185 ? 10.731 11.497 -13.115 1.00 92.75 185 HIS A N 1
ATOM 1438 C CA . HIS A 1 185 ? 12.113 11.058 -12.951 1.00 92.75 185 HIS A CA 1
ATOM 1439 C C . HIS A 1 185 ? 12.185 9.757 -12.144 1.00 92.75 185 HIS A C 1
ATOM 1441 O O . HIS A 1 185 ? 11.293 9.424 -11.365 1.00 92.75 185 HIS A O 1
ATOM 1447 N N . ILE A 1 186 ? 13.288 9.028 -12.314 1.00 92.19 186 ILE A N 1
ATOM 1448 C CA . ILE A 1 186 ? 13.475 7.661 -11.802 1.00 92.19 186 ILE A CA 1
ATOM 1449 C C . ILE A 1 186 ? 13.419 7.533 -10.270 1.00 92.19 186 ILE A C 1
ATOM 1451 O O . ILE A 1 186 ? 13.037 6.494 -9.741 1.00 92.19 186 ILE A O 1
ATOM 1455 N N . HIS A 1 187 ? 13.779 8.594 -9.549 1.00 92.44 187 HIS A N 1
ATOM 1456 C CA . HIS A 1 187 ? 13.797 8.626 -8.084 1.00 92.44 187 HIS A CA 1
ATOM 1457 C C . HIS A 1 187 ? 12.698 9.522 -7.509 1.00 92.44 187 HIS A C 1
ATOM 1459 O O . HIS A 1 187 ? 12.804 9.963 -6.363 1.00 92.44 187 HIS A O 1
ATOM 1465 N N . GLN A 1 188 ? 11.655 9.798 -8.302 1.00 95.94 188 GLN A N 1
ATOM 1466 C CA . GLN A 1 188 ? 10.525 10.599 -7.854 1.00 95.94 188 GLN A CA 1
ATOM 1467 C C . GLN A 1 188 ? 9.921 9.991 -6.601 1.00 95.94 188 GLN A C 1
ATOM 1469 O O . GLN A 1 188 ? 9.677 8.786 -6.538 1.00 95.94 188 GLN A O 1
ATOM 1474 N N . ARG A 1 189 ? 9.672 10.841 -5.609 1.00 96.81 189 ARG A N 1
ATOM 1475 C CA . ARG A 1 189 ? 8.963 10.466 -4.393 1.00 96.81 189 ARG A CA 1
ATOM 1476 C C . ARG A 1 189 ? 7.489 10.815 -4.510 1.00 96.81 189 ARG A C 1
ATOM 1478 O O . ARG A 1 189 ? 7.103 11.681 -5.294 1.00 96.81 189 ARG A O 1
ATOM 1485 N N . SER A 1 190 ? 6.674 10.094 -3.757 1.00 97.12 190 SER A N 1
ATOM 1486 C CA . SER A 1 190 ? 5.261 10.395 -3.605 1.00 97.12 190 SER A CA 1
ATOM 1487 C C . SER A 1 190 ? 4.812 10.049 -2.189 1.00 97.12 190 SER A C 1
ATOM 1489 O O . SER A 1 190 ? 5.245 9.028 -1.641 1.00 97.12 190 SER A O 1
ATOM 1491 N N . PRO A 1 191 ? 3.880 10.821 -1.607 1.00 97.69 191 PRO A N 1
ATOM 1492 C CA . PRO A 1 191 ? 3.021 10.305 -0.555 1.00 97.69 191 PRO A CA 1
ATOM 1493 C C . PRO A 1 191 ? 2.309 9.041 -1.040 1.00 97.69 191 PRO A C 1
ATOM 1495 O O . PRO A 1 191 ? 2.046 8.892 -2.239 1.00 97.69 191 PRO A O 1
ATOM 1498 N N . VAL A 1 192 ? 1.985 8.138 -0.122 1.00 98.12 192 VAL A N 1
ATOM 1499 C CA . VAL A 1 192 ? 1.242 6.921 -0.453 1.00 98.12 192 VAL A CA 1
ATOM 1500 C C . VAL A 1 192 ? 0.276 6.551 0.663 1.00 98.12 192 VAL A C 1
ATOM 1502 O O . VAL A 1 192 ? 0.629 6.514 1.839 1.00 98.12 192 VAL A O 1
ATOM 1505 N N . PHE A 1 193 ? -0.950 6.252 0.264 1.00 98.50 193 PHE A N 1
ATOM 1506 C CA . PHE A 1 193 ? -2.019 5.706 1.081 1.00 98.50 193 PHE A CA 1
ATOM 1507 C C . PHE A 1 193 ? -2.564 4.493 0.333 1.00 98.50 193 PHE A C 1
ATOM 1509 O O . PHE A 1 193 ? -2.883 4.610 -0.848 1.00 98.50 193 PHE A O 1
ATOM 1516 N N . LEU A 1 194 ? -2.649 3.332 0.978 1.00 98.56 194 LEU A N 1
ATOM 1517 C CA . LEU A 1 194 ? -3.189 2.117 0.360 1.00 98.56 194 LEU A CA 1
ATOM 1518 C C . LEU A 1 194 ? -3.884 1.226 1.388 1.00 98.56 194 LEU A C 1
ATOM 1520 O O . LEU A 1 194 ? -3.508 1.215 2.559 1.00 98.56 194 LEU A O 1
ATOM 1524 N N . GLY A 1 195 ? -4.897 0.482 0.954 1.00 98.38 195 GLY A N 1
ATOM 1525 C CA . GLY A 1 195 ? -5.677 -0.399 1.822 1.00 98.38 195 GLY A CA 1
ATOM 1526 C C . GLY A 1 195 ? -7.142 -0.448 1.413 1.00 98.38 195 GLY A C 1
ATOM 1527 O O . GLY A 1 195 ? -7.445 -0.393 0.219 1.00 98.38 195 GLY A O 1
ATOM 1528 N N . TYR A 1 196 ? -8.046 -0.552 2.396 1.00 98.19 196 TYR A N 1
ATOM 1529 C CA . TYR A 1 196 ? -9.494 -0.589 2.155 1.00 98.19 196 TYR A CA 1
ATOM 1530 C C . TYR A 1 196 ? -9.944 0.549 1.242 1.00 98.19 196 TYR A C 1
ATOM 1532 O O . TYR A 1 196 ? -9.690 1.722 1.528 1.00 98.19 196 TYR A O 1
ATOM 1540 N N . LYS A 1 197 ? -10.665 0.203 0.175 1.00 96.25 197 LYS A N 1
ATOM 1541 C CA . LYS A 1 197 ? -11.130 1.163 -0.823 1.00 96.25 197 LYS A CA 1
ATOM 1542 C C . LYS A 1 197 ? -11.944 2.294 -0.194 1.00 96.25 197 LYS A C 1
ATOM 1544 O O . LYS A 1 197 ? -11.656 3.462 -0.434 1.00 96.25 197 LYS A O 1
ATOM 1549 N N . GLU A 1 198 ? -12.886 1.949 0.675 1.00 94.56 198 GLU A N 1
ATOM 1550 C CA . GLU A 1 198 ? -13.774 2.888 1.363 1.00 94.56 198 GLU A CA 1
ATOM 1551 C C . GLU A 1 198 ? -12.998 3.874 2.244 1.00 94.56 198 GLU A C 1
ATOM 1553 O O . GLU A 1 198 ? -13.376 5.035 2.392 1.00 94.56 198 GLU A O 1
ATOM 1558 N N . GLU A 1 199 ? -11.899 3.423 2.841 1.00 95.62 199 GLU A N 1
ATOM 1559 C CA . GLU A 1 199 ? -11.088 4.244 3.734 1.00 95.62 199 GLU A CA 1
ATOM 1560 C C . GLU A 1 199 ? -10.131 5.152 2.958 1.00 95.62 199 GLU A C 1
ATOM 1562 O O . GLU A 1 199 ? -9.958 6.313 3.333 1.00 95.62 199 GLU A O 1
ATOM 1567 N N . ILE A 1 200 ? -9.581 4.671 1.838 1.00 96.69 200 ILE A N 1
ATOM 1568 C CA . ILE A 1 200 ? -8.809 5.502 0.907 1.00 96.69 200 ILE A CA 1
ATOM 1569 C C . ILE A 1 200 ? -9.692 6.584 0.283 1.00 96.69 200 ILE A C 1
ATOM 1571 O O . ILE A 1 200 ? -9.264 7.731 0.190 1.00 96.69 200 ILE A O 1
ATOM 1575 N N . GLU A 1 201 ? -10.937 6.268 -0.077 1.00 92.12 201 GLU A N 1
ATOM 1576 C CA . GLU A 1 201 ? -11.904 7.255 -0.571 1.00 92.12 201 GLU A CA 1
ATOM 1577 C C . GLU A 1 201 ? -12.257 8.304 0.495 1.00 92.12 201 GLU A C 1
ATOM 1579 O O . GLU A 1 201 ? -12.286 9.498 0.193 1.00 92.12 201 GLU A O 1
ATOM 1584 N N . LYS A 1 202 ? -12.471 7.900 1.755 1.00 91.50 202 LYS A N 1
ATOM 1585 C CA . LYS A 1 202 ? -12.694 8.846 2.867 1.00 91.50 202 LYS A CA 1
ATOM 1586 C C . LYS A 1 202 ? -11.489 9.752 3.099 1.00 91.50 202 LYS A C 1
ATOM 1588 O O . LYS A 1 202 ? -11.667 10.955 3.261 1.00 91.50 202 LYS A O 1
ATOM 1593 N N . LEU A 1 203 ? -10.279 9.191 3.112 1.00 89.94 203 LEU A N 1
ATOM 1594 C CA . LEU A 1 203 ? -9.042 9.962 3.244 1.00 89.94 203 LEU A CA 1
ATOM 1595 C C . LEU A 1 203 ? -8.911 10.958 2.089 1.00 89.94 203 LEU A C 1
ATOM 1597 O O . LEU A 1 203 ? -8.673 12.138 2.321 1.00 89.94 203 LEU A O 1
ATOM 1601 N N . TYR A 1 204 ? -9.157 10.507 0.859 1.00 84.50 204 TYR A N 1
ATOM 1602 C CA . TYR A 1 204 ? -9.131 11.343 -0.337 1.00 84.50 204 TYR A CA 1
ATOM 1603 C C . TYR A 1 204 ? -10.086 12.541 -0.247 1.00 84.50 204 TYR A C 1
ATOM 1605 O O . TYR A 1 204 ? -9.730 13.648 -0.636 1.00 84.50 204 TYR A O 1
ATOM 1613 N N . GLN A 1 205 ? -11.278 12.359 0.323 1.00 86.62 205 GLN A N 1
ATOM 1614 C CA . GLN A 1 205 ? -12.248 13.445 0.504 1.00 86.62 205 GLN A CA 1
ATOM 1615 C C . GLN A 1 205 ? -11.811 14.514 1.518 1.00 86.62 205 GLN A C 1
ATOM 1617 O O . GLN A 1 205 ? -12.343 15.623 1.478 1.00 86.62 205 GLN A O 1
ATOM 1622 N N . GLN A 1 206 ? -10.874 14.198 2.418 1.00 84.94 206 GLN A N 1
ATOM 1623 C CA . GLN A 1 206 ? -10.310 15.159 3.372 1.00 84.94 206 GLN A CA 1
ATOM 1624 C C . GLN A 1 206 ? -9.202 16.014 2.751 1.00 84.94 206 GLN A C 1
ATOM 1626 O O . GLN A 1 206 ? -8.902 17.100 3.251 1.00 84.94 206 GLN A O 1
ATOM 1631 N N . TYR A 1 207 ? -8.614 15.558 1.644 1.00 83.19 207 TYR A N 1
ATOM 1632 C CA . TYR A 1 207 ? -7.735 16.393 0.844 1.00 83.19 207 TYR A CA 1
ATOM 1633 C C . TYR A 1 207 ? -8.570 17.427 0.074 1.00 83.19 207 TYR A C 1
ATOM 1635 O O . TYR A 1 207 ? -9.636 17.099 -0.457 1.00 83.19 207 TYR A O 1
ATOM 1643 N N . PRO A 1 208 ? -8.131 18.698 0.001 1.00 69.00 208 PRO A N 1
ATOM 1644 C CA . PRO A 1 208 ? -8.840 19.705 -0.774 1.00 69.00 208 PRO A CA 1
ATOM 1645 C C . PRO A 1 208 ? -8.993 19.227 -2.222 1.00 69.00 208 PRO A C 1
ATOM 1647 O O . PRO A 1 208 ? -7.995 19.019 -2.907 1.00 69.00 208 PRO A O 1
ATOM 1650 N N . ARG A 1 209 ? -10.236 19.111 -2.716 1.00 58.59 209 ARG A N 1
ATOM 1651 C CA . ARG A 1 209 ? -10.512 18.807 -4.140 1.00 58.59 209 ARG A CA 1
ATOM 1652 C C . ARG A 1 209 ? -9.925 19.854 -5.094 1.00 58.59 209 ARG A C 1
ATOM 1654 O O . ARG A 1 209 ? -9.802 19.604 -6.284 1.00 58.59 209 ARG A O 1
ATOM 1661 N N . HIS A 1 210 ? -9.595 21.029 -4.563 1.00 39.34 210 HIS A N 1
ATOM 1662 C CA . HIS A 1 210 ? -9.003 22.144 -5.280 1.00 39.34 210 HIS A CA 1
ATOM 1663 C C . HIS A 1 210 ? -7.584 22.395 -4.785 1.00 39.34 210 HIS A C 1
ATOM 1665 O O . HIS A 1 210 ? -7.353 23.243 -3.927 1.00 39.34 210 HIS A O 1
ATOM 1671 N N . ILE A 1 211 ? -6.628 21.709 -5.396 1.00 38.41 211 ILE A N 1
ATOM 1672 C CA . ILE A 1 211 ? -5.479 22.423 -5.935 1.00 38.41 211 ILE A CA 1
ATOM 1673 C C . ILE A 1 211 ? -5.395 21.951 -7.394 1.00 38.41 211 ILE A C 1
ATOM 1675 O O . ILE A 1 211 ? -5.105 20.785 -7.639 1.00 38.41 211 ILE A O 1
ATOM 1679 N N . TRP A 1 212 ? -5.718 22.865 -8.315 1.00 38.53 212 TRP A N 1
ATOM 1680 C CA . TRP A 1 212 ? -5.692 22.754 -9.786 1.00 38.53 212 TRP A CA 1
ATOM 1681 C C . TRP A 1 212 ? -6.932 22.151 -10.469 1.00 38.53 212 TRP A C 1
ATOM 1683 O O . TRP A 1 212 ? -6.924 21.056 -11.024 1.00 38.53 212 TRP A O 1
ATOM 1693 N N . ALA A 1 213 ? -7.990 22.971 -10.529 1.00 27.59 213 ALA A N 1
ATOM 1694 C CA . ALA A 1 213 ? -8.675 23.129 -11.808 1.00 27.59 213 ALA A CA 1
ATOM 1695 C C . ALA A 1 213 ? -7.646 23.667 -12.817 1.00 27.59 213 ALA A C 1
ATOM 1697 O O . ALA A 1 213 ? -6.830 24.512 -12.456 1.00 27.59 213 ALA A O 1
ATOM 1698 N N . HIS A 1 214 ? -7.679 23.118 -14.024 1.00 28.86 214 HIS A N 1
ATOM 1699 C CA . HIS A 1 214 ? -6.894 23.516 -15.185 1.00 28.86 214 HIS A CA 1
ATOM 1700 C C 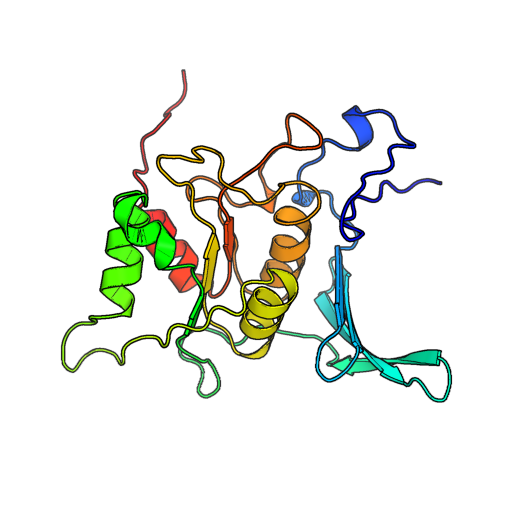. HIS A 1 214 ? -6.602 25.024 -15.268 1.00 28.86 214 HIS A C 1
ATOM 1702 O O . HIS A 1 214 ? -7.539 25.819 -15.304 1.00 28.86 214 HIS A O 1
ATOM 1708 N N . GLU A 1 215 ? -5.321 25.364 -15.401 1.00 30.88 215 GLU A N 1
ATOM 1709 C CA . GLU A 1 215 ? -4.823 26.391 -16.325 1.00 30.88 215 GLU A CA 1
ATOM 1710 C C . GLU A 1 215 ? -3.653 25.788 -17.108 1.00 30.88 215 GLU A C 1
ATOM 1712 O O . GLU A 1 215 ? -2.797 25.129 -16.469 1.00 30.88 215 GLU A O 1
#

pLDDT: mean 91.35, std 13.37, range [27.59, 98.69]

Organism: NCBI:txid433720

Foldseek 3Di:
DPDDDFADPPDDTDDPDDFVNQQAFLVPDQKFWDWDPDPWTKIWMAGPQFIWIFTADPVVRDTHGDGPRQAFDAPPDPQAAAEEEDDCVQVVFDDPLVNVLQCCQQDPDPPPDDHHHYDYPPDLVVVLVCCSRRFYKYWQAATNVRNQTDAFLRHRASRSQNNQVRNVKFKDLLQDGSRPDRDPGRRGGTTMMITHNVSVVVSSVSRPNDDDDDD

InterPro domains:
  IPR000146 Fructose-1,6-bisphosphatase class 1 [PTHR11556] (1-207)
  IPR000146 Fructose-1,6-bisphosphatase class 1 [cd00354] (1-203)
  IPR020548 Fructose-1,6-bisphosphatase, active site [PS00124] (149-161)
  IPR028343 Fructose-1,6-bisphosphatase [PR00115] (22-45)
  IPR028343 Fructose-1,6-bisphosphatase [PR00115] (53-76)
  IPR028343 Fructose-1,6-bisphosphatase [PR00115] (183-208)
  IPR033391 Fructose-1-6-bisphosphatase class I, N-terminal [PF00316] (19-67)
  IPR044015 Fructose-1-6-bisphosphatase class 1, C-terminal [PF18913] (80-205)

Sequence (215 aa):
GKYVVCFDPLDNFYIDKPIDCILQSGEHLRCSGYAVYGSACMLVLATQEGGNGFTLDPSIGEFILTAPNMEMPKFGDKNAQKIYSINEGYAKYWDKATTEYVHSKTFPEVGKEKPFANRYVGLMVADVHRTLMYGGVFMYPATKEAKDGKIRLLYESIPMSYIVEKAGGASSNGQHSILKIQPQHIHQRSPVFLGYKEEIEKLYQQYPRHIWAHE

Secondary structure (DSSP, 8-state):
---------SS-----S-HHHH---GGG-SEEEEEEESSSEEEEEEETTEEEEEEEETTTTEEEEEEEEE-PPPTT-TT---EEE--GGGGGG--HHHHHHHHHHHSPPTTT-PPPEE---S-HHHHHHHHHHH--EEEE---SS-TT-SEEIIIIIHHHHHHHHHTT-EEESSSS-GGG---SSTT-EE-EEEE-HHHHHHHHHHS-S-S----

Radius of gyration: 17.53 Å; chains: 1; bounding box: 42×54×45 Å